Protein AF-M3DBT8-F1 (afdb_monomer_lite)

InterPro domains:
  IPR008949 Isoprenoid synthase domain superfamily [G3DSA:1.10.600.10] (59-304)

Structure (mmCIF, N/CA/C/O backbone):
data_AF-M3DBT8-F1
#
_entry.id   AF-M3DBT8-F1
#
loop_
_atom_site.group_PDB
_atom_site.id
_atom_site.type_symbol
_atom_site.label_atom_id
_atom_site.label_alt_id
_atom_site.label_comp_id
_atom_site.label_asym_id
_atom_site.label_entity_id
_atom_site.label_seq_id
_atom_site.pdbx_PDB_ins_code
_atom_site.Cartn_x
_atom_site.Cartn_y
_atom_site.Cartn_z
_atom_site.occupancy
_atom_site.B_iso_or_equiv
_atom_site.auth_seq_id
_atom_site.auth_comp_id
_atom_site.auth_asym_id
_atom_site.auth_atom_id
_atom_site.pdbx_PDB_model_num
ATOM 1 N N . MET A 1 1 ? -64.040 1.772 -23.809 1.00 42.31 1 MET A N 1
ATOM 2 C CA . MET A 1 1 ? -62.961 2.686 -23.379 1.00 42.31 1 MET A CA 1
ATOM 3 C C . MET A 1 1 ? -61.658 2.103 -23.890 1.00 42.31 1 MET A C 1
ATOM 5 O O . MET A 1 1 ? -61.471 0.901 -23.763 1.00 42.31 1 MET A O 1
ATOM 9 N N . ALA A 1 2 ? -60.899 2.909 -24.628 1.00 35.66 2 ALA A N 1
ATOM 10 C CA . ALA A 1 2 ? -59.871 2.466 -25.563 1.00 35.66 2 ALA A CA 1
ATOM 11 C C . ALA A 1 2 ? -58.553 2.086 -24.872 1.00 35.66 2 ALA A C 1
ATOM 13 O O . ALA A 1 2 ? -58.096 2.778 -23.968 1.00 35.66 2 ALA A O 1
ATOM 14 N N . THR A 1 3 ? -57.962 0.991 -25.340 1.00 36.25 3 THR A N 1
ATOM 15 C CA . THR A 1 3 ? -56.614 0.508 -25.034 1.00 36.25 3 THR A CA 1
ATOM 16 C C . THR A 1 3 ? -55.603 1.184 -25.958 1.00 36.25 3 THR A C 1
ATOM 18 O O . THR A 1 3 ? -55.725 1.071 -27.177 1.00 36.25 3 THR A O 1
ATOM 21 N N . THR A 1 4 ? -54.596 1.848 -25.397 1.00 45.28 4 THR A N 1
ATOM 22 C CA . THR A 1 4 ? -53.414 2.325 -26.131 1.00 45.28 4 THR A CA 1
ATOM 23 C C . THR A 1 4 ? -52.218 1.446 -25.793 1.00 45.28 4 THR A C 1
ATOM 25 O O . THR A 1 4 ? -51.802 1.357 -24.641 1.00 45.28 4 THR A O 1
ATOM 28 N N . THR A 1 5 ? -51.701 0.782 -26.822 1.00 34.75 5 THR A N 1
ATOM 29 C CA . THR A 1 5 ? -50.487 -0.034 -26.828 1.00 34.75 5 THR A CA 1
ATOM 30 C C . THR A 1 5 ? -49.401 0.791 -27.510 1.00 34.75 5 THR A C 1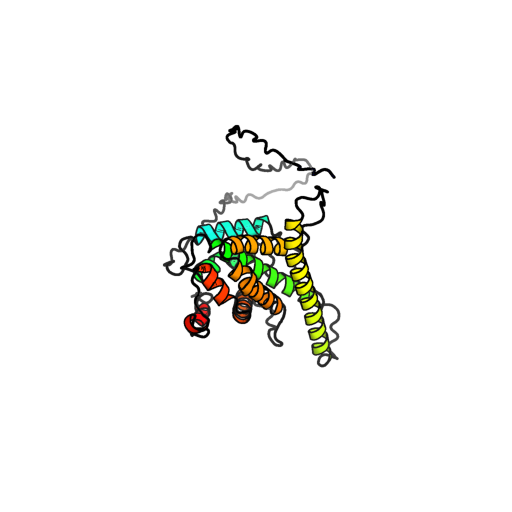
ATOM 32 O O . THR A 1 5 ? -49.614 1.238 -28.637 1.00 34.75 5 THR A O 1
ATOM 35 N N . THR A 1 6 ? -48.262 1.006 -26.853 1.00 42.03 6 THR A N 1
ATOM 36 C CA . THR A 1 6 ? -47.124 1.719 -27.449 1.00 42.03 6 THR A CA 1
ATOM 37 C C . THR A 1 6 ? -45.988 0.730 -27.674 1.00 42.03 6 THR A C 1
ATOM 39 O O . THR A 1 6 ? -45.434 0.175 -26.729 1.00 42.03 6 THR A O 1
ATOM 42 N N . THR A 1 7 ? -45.698 0.497 -28.949 1.00 32.66 7 THR A N 1
ATOM 43 C CA . THR A 1 7 ? -44.591 -0.301 -29.478 1.00 32.66 7 THR A CA 1
ATOM 44 C C . THR A 1 7 ? -43.447 0.653 -29.811 1.00 32.66 7 THR A C 1
ATOM 46 O O . THR A 1 7 ? -43.675 1.608 -30.552 1.00 32.66 7 THR A O 1
ATOM 49 N N . THR A 1 8 ? -42.233 0.390 -29.322 1.00 37.66 8 THR A N 1
ATOM 50 C CA . THR A 1 8 ? -41.035 1.151 -29.710 1.00 37.66 8 THR A CA 1
ATOM 51 C C . THR A 1 8 ? -40.023 0.222 -30.371 1.00 37.66 8 THR A C 1
ATOM 53 O O . THR A 1 8 ? -39.669 -0.829 -29.841 1.00 37.66 8 THR A O 1
ATOM 56 N N . THR A 1 9 ? -39.625 0.619 -31.574 1.00 35.31 9 THR A N 1
ATOM 57 C CA . THR A 1 9 ? -38.842 -0.121 -32.564 1.00 35.31 9 THR A CA 1
ATOM 58 C C . THR A 1 9 ? -37.343 0.124 -32.372 1.00 35.31 9 THR A C 1
ATOM 60 O O . THR A 1 9 ? -36.918 1.269 -32.241 1.00 35.31 9 THR A O 1
ATOM 63 N N . LEU A 1 10 ? -36.550 -0.951 -32.397 1.00 32.81 10 LEU A N 1
ATOM 64 C CA . LEU A 1 10 ? -35.083 -0.943 -32.446 1.00 32.81 10 LEU A CA 1
ATOM 65 C C . LEU A 1 10 ? -34.592 -0.591 -33.858 1.00 32.81 10 LEU A C 1
ATOM 67 O O . LEU A 1 10 ? -35.015 -1.223 -34.828 1.00 32.81 10 LEU A O 1
ATOM 71 N N . HIS A 1 11 ? -33.656 0.353 -33.966 1.00 39.50 11 HIS A N 1
ATOM 72 C CA . HIS A 1 11 ? -32.872 0.580 -35.180 1.00 39.50 11 HIS A CA 1
ATOM 73 C C . HIS A 1 11 ? -31.407 0.189 -34.949 1.00 39.50 11 HIS A C 1
ATOM 75 O O . HIS A 1 11 ? -30.726 0.754 -34.100 1.00 39.50 11 HIS A O 1
ATOM 81 N N . ASN A 1 12 ? -30.956 -0.785 -35.743 1.00 34.66 12 ASN A N 1
ATOM 82 C CA . ASN A 1 12 ? -29.555 -1.113 -36.003 1.00 34.66 12 ASN A CA 1
ATOM 83 C C . ASN A 1 12 ? -28.850 0.075 -36.669 1.00 34.66 12 ASN A C 1
ATOM 85 O O . ASN A 1 12 ? -29.376 0.612 -37.648 1.00 34.66 12 ASN A O 1
ATOM 89 N N . VAL A 1 13 ? -27.636 0.401 -36.220 1.00 36.78 13 VAL A N 1
ATOM 90 C CA . VAL A 1 13 ? -26.680 1.203 -36.992 1.00 36.78 13 VAL A CA 1
ATOM 91 C C . VAL A 1 13 ? -25.346 0.463 -37.073 1.00 36.78 13 VAL A C 1
ATOM 93 O O . VAL A 1 13 ? -24.866 -0.134 -36.116 1.00 36.78 13 VAL A O 1
ATOM 96 N N . ASP A 1 14 ? -24.853 0.471 -38.302 1.00 34.25 14 ASP A N 1
ATOM 97 C CA . ASP A 1 14 ? -23.791 -0.289 -38.944 1.00 34.25 14 ASP A CA 1
ATOM 98 C C . ASP A 1 14 ? -22.389 0.170 -38.491 1.00 34.25 14 ASP A C 1
ATOM 100 O O . ASP A 1 14 ? -22.087 1.365 -38.492 1.00 34.25 14 ASP A O 1
ATOM 104 N N . LEU A 1 15 ? -21.526 -0.781 -38.119 1.00 34.38 15 LEU A N 1
ATOM 105 C CA . LEU A 1 15 ? -20.120 -0.561 -37.765 1.00 34.38 15 LEU A CA 1
ATOM 106 C C . LEU A 1 15 ? -19.262 -0.645 -39.032 1.00 34.38 15 LEU A C 1
ATOM 108 O O . LEU A 1 15 ? -19.034 -1.730 -39.570 1.00 34.38 15 LEU A O 1
ATOM 112 N N . ARG A 1 16 ? -18.726 0.494 -39.487 1.00 35.81 16 ARG A N 1
ATOM 113 C CA . ARG A 1 16 ? -17.674 0.534 -40.511 1.00 35.81 16 ARG A CA 1
ATOM 114 C C . ARG A 1 16 ? -16.379 1.128 -39.970 1.00 35.81 16 ARG A C 1
ATOM 116 O O . ARG A 1 16 ? -16.295 2.311 -39.672 1.00 35.81 16 ARG A O 1
ATOM 123 N N . ASN A 1 17 ? -15.389 0.239 -39.920 1.00 35.72 17 ASN A N 1
ATOM 124 C CA . ASN A 1 17 ? -13.944 0.424 -40.018 1.00 35.72 17 ASN A CA 1
ATOM 125 C C . ASN A 1 17 ? -13.455 1.835 -40.376 1.00 35.72 17 ASN A C 1
ATOM 127 O O . ASN A 1 17 ? -13.674 2.290 -41.497 1.00 35.72 17 ASN A O 1
ATOM 131 N N . HIS A 1 18 ? -12.599 2.398 -39.520 1.00 34.69 18 HIS A N 1
ATOM 132 C CA . HIS A 1 18 ? -11.463 3.183 -39.990 1.00 34.69 18 HIS A CA 1
ATOM 133 C C . HIS A 1 18 ? -10.173 2.743 -39.297 1.00 34.69 18 HIS A C 1
ATOM 135 O O . HIS A 1 18 ? -10.002 2.813 -38.087 1.00 34.69 18 HIS A O 1
ATOM 141 N N . HIS A 1 19 ? -9.300 2.232 -40.153 1.00 34.88 19 HIS A N 1
ATOM 142 C CA . HIS A 1 19 ? -7.910 1.879 -39.962 1.00 34.88 19 HIS A CA 1
ATOM 143 C C . HIS A 1 19 ? -7.095 3.174 -40.059 1.00 34.88 19 HIS A C 1
ATOM 145 O O . HIS A 1 19 ? -7.218 3.853 -41.078 1.00 34.88 19 HIS A O 1
ATOM 151 N N . LEU A 1 20 ? -6.287 3.518 -39.055 1.00 36.66 20 LEU A N 1
ATOM 152 C CA . LEU A 1 20 ? -5.202 4.492 -39.205 1.00 36.66 20 LEU A CA 1
ATOM 153 C C . LEU A 1 20 ? -4.003 4.049 -38.362 1.00 36.66 20 LEU A C 1
ATOM 155 O O . LEU A 1 20 ? -4.070 3.915 -37.143 1.00 36.66 20 LEU A O 1
ATOM 159 N N . GLU A 1 21 ? -2.939 3.741 -39.092 1.00 33.28 21 GLU A N 1
ATOM 160 C CA . GLU A 1 21 ? -1.606 3.395 -38.629 1.00 33.28 21 GLU A CA 1
ATOM 161 C C . GLU A 1 21 ? -0.857 4.618 -38.063 1.00 33.28 21 GLU A C 1
ATOM 163 O O . GLU A 1 21 ? -0.986 5.714 -38.597 1.00 33.28 21 GLU A O 1
ATOM 168 N N . LYS A 1 22 ? -0.030 4.342 -37.041 1.00 35.72 22 LYS A N 1
ATOM 169 C CA . LYS A 1 22 ? 1.371 4.779 -36.834 1.00 35.72 22 LYS A CA 1
ATOM 170 C C . LYS A 1 22 ? 1.718 6.276 -36.949 1.00 35.72 22 LYS A C 1
ATOM 172 O O . LYS A 1 22 ? 1.691 6.843 -38.031 1.00 35.72 22 LYS A O 1
ATOM 177 N N . ASP A 1 23 ? 2.248 6.858 -35.869 1.00 35.16 23 ASP A N 1
ATOM 178 C CA . ASP A 1 23 ? 3.703 6.896 -35.607 1.00 35.16 23 ASP A CA 1
ATOM 179 C C . ASP A 1 23 ? 4.030 7.541 -34.232 1.00 35.16 23 ASP A C 1
ATOM 181 O O . ASP A 1 23 ? 3.184 8.236 -33.666 1.00 35.16 23 ASP A O 1
ATOM 185 N N . PRO A 1 24 ? 5.221 7.271 -33.652 1.00 41.81 24 PRO A N 1
ATOM 186 C CA . PRO A 1 24 ? 5.566 7.595 -32.266 1.00 41.81 24 PRO A CA 1
ATOM 187 C C . PRO A 1 24 ? 6.089 9.028 -32.078 1.00 41.81 24 PRO A C 1
ATOM 189 O O . PRO A 1 24 ? 6.893 9.529 -32.866 1.00 41.81 24 PRO A O 1
ATOM 192 N N . CYS A 1 25 ? 5.686 9.666 -30.975 1.00 32.78 25 CYS A N 1
ATOM 193 C CA . CYS A 1 25 ? 6.202 10.967 -30.561 1.00 32.78 25 CYS A CA 1
ATOM 194 C C . CYS A 1 25 ? 7.685 10.882 -30.175 1.00 32.78 25 CYS A C 1
ATOM 196 O O . CYS A 1 25 ? 8.083 10.194 -29.236 1.00 32.78 25 CYS A O 1
ATOM 198 N N . ILE A 1 26 ? 8.482 11.629 -30.932 1.00 34.34 26 ILE A N 1
ATOM 199 C CA . ILE A 1 26 ? 9.893 11.930 -30.717 1.00 34.34 26 ILE A CA 1
ATOM 200 C C . ILE A 1 26 ? 10.014 12.866 -29.506 1.00 34.34 26 ILE A C 1
ATOM 202 O O . ILE A 1 26 ? 9.371 13.913 -29.453 1.00 34.34 26 ILE A O 1
ATOM 206 N N . ILE A 1 27 ? 10.854 12.487 -28.544 1.00 35.75 27 ILE A N 1
ATOM 207 C CA . ILE A 1 27 ? 11.240 13.311 -27.394 1.00 35.75 27 ILE A CA 1
ATOM 208 C C . ILE A 1 27 ? 12.085 14.485 -27.904 1.00 35.75 27 ILE A C 1
ATOM 210 O O . ILE A 1 27 ? 13.146 14.283 -28.496 1.00 35.75 27 ILE A O 1
ATOM 214 N N . ASN A 1 28 ? 11.615 15.711 -27.673 1.00 32.12 28 ASN A N 1
ATOM 215 C CA . ASN A 1 28 ? 12.365 16.930 -27.960 1.00 32.12 28 ASN A CA 1
ATOM 216 C C . ASN A 1 28 ? 13.511 17.095 -26.954 1.00 32.12 28 ASN A C 1
ATOM 218 O O . ASN A 1 28 ? 13.297 17.354 -25.772 1.00 32.12 28 ASN A O 1
ATOM 222 N N . THR A 1 29 ? 14.740 16.995 -27.450 1.00 33.06 29 THR A N 1
ATOM 223 C CA . THR A 1 29 ? 15.956 17.482 -26.802 1.00 33.06 29 THR A CA 1
ATOM 224 C C . THR A 1 29 ? 15.954 19.011 -26.792 1.00 33.06 29 THR A C 1
ATOM 226 O O . THR A 1 29 ? 15.978 19.656 -27.839 1.00 33.06 29 THR A O 1
ATOM 229 N N . VAL A 1 30 ? 15.948 19.609 -25.601 1.00 34.06 30 VAL A N 1
ATOM 230 C CA . VAL A 1 30 ? 16.129 21.055 -25.425 1.00 34.06 30 VAL A CA 1
ATOM 231 C C . VAL A 1 30 ? 17.628 21.365 -25.484 1.00 34.06 30 VAL A C 1
ATOM 233 O O . VAL A 1 30 ? 18.386 21.019 -24.581 1.00 34.06 30 VAL A O 1
ATOM 236 N N . SER A 1 31 ? 18.066 22.000 -26.573 1.00 31.22 31 SER A N 1
ATOM 237 C CA . SER A 1 31 ? 19.392 22.617 -26.690 1.00 31.22 31 SER A CA 1
ATOM 238 C C . SER A 1 31 ? 19.397 23.982 -26.003 1.00 31.22 31 SER A C 1
ATOM 240 O O . SER A 1 31 ? 18.691 24.889 -26.435 1.00 31.22 31 SER A O 1
ATOM 242 N N . PHE A 1 32 ? 20.252 24.163 -24.999 1.00 35.59 32 PHE A N 1
ATOM 243 C CA . PHE A 1 32 ? 20.616 25.492 -24.509 1.00 35.59 32 PHE A CA 1
ATOM 244 C C . PHE A 1 32 ? 21.646 26.121 -25.457 1.00 35.59 32 PHE A C 1
ATOM 246 O O . PHE A 1 32 ? 22.726 25.571 -25.671 1.00 35.59 32 PHE A O 1
ATOM 253 N N . HIS A 1 33 ? 21.285 27.256 -26.059 1.00 35.16 33 HIS A N 1
ATOM 254 C CA . HIS A 1 33 ? 22.229 28.200 -26.655 1.00 35.16 33 HIS A CA 1
ATOM 255 C C . HIS A 1 33 ? 22.694 29.151 -25.552 1.00 35.16 33 HIS A C 1
ATOM 257 O O . HIS A 1 33 ? 21.870 29.821 -24.933 1.00 35.16 33 HIS A O 1
ATOM 263 N N . SER A 1 34 ? 24.001 29.192 -25.309 1.00 41.50 34 SER A N 1
ATOM 264 C CA . SER A 1 34 ? 24.630 30.246 -24.518 1.00 41.50 34 SER A CA 1
ATOM 265 C C . SER A 1 34 ? 25.204 31.266 -25.489 1.00 41.50 34 SER A C 1
ATOM 267 O O . SER A 1 34 ? 26.108 30.939 -26.258 1.00 41.50 34 SER A O 1
ATOM 269 N N . ASP A 1 35 ? 24.650 32.474 -25.464 1.00 43.47 35 ASP A N 1
ATOM 270 C CA . ASP A 1 35 ? 25.192 33.624 -26.174 1.00 43.47 35 ASP A CA 1
ATOM 271 C C . ASP A 1 35 ? 26.426 34.163 -25.438 1.00 43.47 35 ASP A C 1
ATOM 273 O O . ASP A 1 35 ? 26.387 34.484 -24.248 1.00 43.47 35 ASP A O 1
ATOM 277 N N . ASP A 1 36 ? 27.518 34.287 -26.187 1.00 49.28 36 ASP A N 1
ATOM 278 C CA . ASP A 1 36 ? 28.659 35.136 -25.872 1.00 49.28 36 ASP A CA 1
ATOM 279 C C . ASP A 1 36 ? 28.235 36.614 -25.920 1.00 49.28 36 ASP A C 1
ATOM 281 O O . ASP A 1 36 ? 27.636 37.033 -26.911 1.00 49.28 36 ASP A O 1
ATOM 285 N N . ASN A 1 37 ? 28.642 37.441 -24.945 1.00 38.25 37 ASN A N 1
ATOM 286 C CA . ASN A 1 37 ? 29.566 38.545 -25.247 1.00 38.25 37 ASN A CA 1
ATOM 287 C C . ASN A 1 37 ? 30.049 39.346 -24.023 1.00 38.25 37 ASN A C 1
ATOM 289 O O . ASN A 1 37 ? 29.233 39.874 -23.276 1.00 38.25 37 ASN A O 1
ATOM 293 N N . SER A 1 38 ? 31.371 39.594 -24.024 1.00 39.16 38 SER A N 1
ATOM 294 C CA . SER A 1 38 ? 32.063 40.855 -23.672 1.00 39.16 38 SER A CA 1
ATOM 295 C C . SER A 1 38 ? 31.979 41.361 -22.217 1.00 39.16 38 SER A C 1
ATOM 297 O O . SER A 1 38 ? 30.935 41.355 -21.594 1.00 39.16 38 SER A O 1
ATOM 299 N N . SER A 1 39 ? 32.995 41.956 -21.593 1.00 40.50 39 SER A N 1
ATOM 300 C CA . SER A 1 39 ? 34.323 42.439 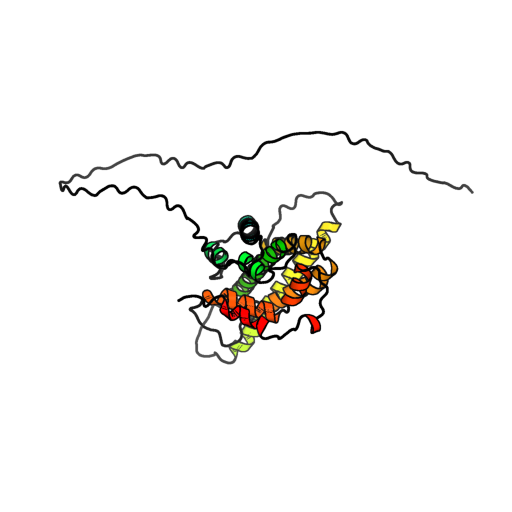-21.986 1.00 40.50 39 SER A CA 1
ATOM 301 C C . SER A 1 39 ? 34.885 43.123 -20.729 1.00 40.50 39 SER A C 1
ATOM 303 O O . SER A 1 39 ? 34.167 43.947 -20.169 1.00 40.50 39 SER A O 1
ATOM 305 N N . SER A 1 40 ? 36.142 42.885 -20.344 1.00 43.31 40 SER A N 1
ATOM 306 C CA . SER A 1 40 ? 37.089 43.967 -19.998 1.00 43.31 40 SER A CA 1
ATOM 307 C C . SER A 1 40 ? 38.419 43.426 -19.486 1.00 43.31 40 SER A C 1
ATOM 309 O O . SER A 1 40 ? 38.469 42.590 -18.585 1.00 43.31 40 SER A O 1
ATOM 311 N N . ASP A 1 41 ? 39.458 43.997 -20.078 1.00 48.88 41 ASP A N 1
ATOM 312 C CA . ASP A 1 41 ? 40.889 43.845 -19.869 1.00 48.88 41 ASP A CA 1
ATOM 313 C C . ASP A 1 41 ? 41.363 43.924 -18.413 1.00 48.88 41 ASP A C 1
ATOM 315 O O . ASP A 1 41 ? 40.977 44.832 -17.676 1.00 48.88 41 ASP A O 1
ATOM 319 N N . VAL A 1 42 ? 42.316 43.054 -18.066 1.00 57.47 42 VAL A N 1
ATOM 320 C CA . VAL A 1 42 ? 43.526 43.435 -17.319 1.00 57.47 42 VAL A CA 1
ATOM 321 C C . VAL A 1 42 ? 44.633 42.413 -17.587 1.00 57.47 42 VAL A C 1
ATOM 323 O O . VAL A 1 42 ? 44.455 41.211 -17.390 1.00 57.47 42 VAL A O 1
ATOM 326 N N . ASP A 1 43 ? 45.760 42.931 -18.066 1.00 53.59 43 ASP A N 1
ATOM 327 C CA . ASP A 1 43 ? 47.040 42.249 -18.229 1.00 53.59 43 ASP A CA 1
ATOM 328 C C . ASP A 1 43 ? 47.587 41.761 -16.875 1.00 53.59 43 ASP A C 1
ATOM 330 O O . ASP A 1 43 ? 47.534 42.510 -15.903 1.00 53.59 43 ASP A O 1
ATOM 334 N N . ASP A 1 44 ? 48.155 40.549 -16.805 1.00 49.00 44 ASP A N 1
ATOM 335 C CA . ASP A 1 44 ? 49.571 40.415 -16.428 1.00 49.00 44 ASP A CA 1
ATOM 336 C C . ASP A 1 44 ? 50.146 38.990 -16.531 1.00 49.00 44 ASP A C 1
ATOM 338 O O . ASP A 1 44 ? 49.478 37.961 -16.441 1.00 49.00 44 ASP A O 1
ATOM 342 N N . GLU A 1 45 ? 51.452 39.005 -16.755 1.00 40.12 45 GLU A N 1
ATOM 343 C CA . GLU A 1 45 ? 52.424 37.964 -17.061 1.00 40.12 45 GLU A CA 1
ATOM 344 C C . GLU A 1 45 ? 52.367 36.597 -16.335 1.00 40.12 45 GLU A C 1
ATOM 346 O O . GLU A 1 45 ? 52.431 36.476 -15.117 1.00 40.12 45 GLU A O 1
ATOM 351 N N . SER A 1 46 ? 52.598 35.559 -17.151 1.00 47.50 46 SER A N 1
ATOM 352 C CA . SER A 1 46 ? 53.514 34.430 -16.895 1.00 47.50 46 SER A CA 1
ATOM 353 C C . SER A 1 46 ? 53.183 33.419 -15.777 1.00 47.50 46 SER A C 1
ATOM 355 O O . SER A 1 46 ? 53.397 33.645 -14.594 1.00 47.50 46 SER A O 1
ATOM 357 N N . GLN A 1 47 ? 52.858 32.186 -16.179 1.00 43.41 47 GLN A N 1
ATOM 358 C CA . GLN A 1 47 ? 53.771 31.040 -16.051 1.00 43.41 47 GLN A CA 1
ATOM 359 C C . GLN A 1 47 ? 53.154 29.774 -16.662 1.00 43.41 47 GLN A C 1
ATOM 361 O O . GLN A 1 47 ? 52.012 29.401 -16.414 1.00 43.41 47 GLN A O 1
ATOM 366 N N . LEU A 1 48 ? 53.954 29.114 -17.499 1.00 52.34 48 LEU A N 1
ATOM 367 C CA . LEU A 1 48 ? 53.672 27.818 -18.099 1.00 52.34 48 LEU A CA 1
ATOM 368 C C . LEU A 1 48 ? 53.536 26.734 -17.022 1.00 52.34 48 LEU A C 1
ATOM 370 O O . LEU A 1 48 ? 54.535 26.313 -16.441 1.00 52.34 48 LEU A O 1
ATOM 374 N N . GLN A 1 49 ? 52.341 26.166 -16.881 1.00 43.53 49 GLN A N 1
ATOM 375 C CA . GLN A 1 49 ? 52.175 24.807 -16.371 1.00 43.53 49 GLN A CA 1
ATOM 376 C C . GLN A 1 49 ? 51.125 24.073 -17.210 1.00 43.53 49 GLN A C 1
ATOM 378 O O . GLN A 1 49 ? 49.935 24.372 -17.188 1.00 43.53 49 GLN A O 1
ATOM 383 N N . LYS A 1 50 ? 51.611 23.124 -18.017 1.00 52.00 50 LYS A N 1
ATOM 384 C CA . LYS A 1 50 ? 50.811 22.170 -18.790 1.00 52.00 50 LYS A CA 1
ATOM 385 C C . LYS A 1 50 ? 49.948 21.346 -17.831 1.00 52.00 50 LYS A C 1
ATOM 387 O O . LYS A 1 50 ? 50.454 20.399 -17.235 1.00 52.00 50 LYS A O 1
ATOM 392 N N . HIS A 1 51 ? 48.662 21.660 -17.739 1.00 39.66 51 HIS A N 1
ATOM 393 C CA . HIS A 1 51 ? 47.670 20.731 -17.213 1.00 39.66 51 HIS A CA 1
ATOM 394 C C . HIS A 1 51 ? 47.038 19.957 -18.369 1.00 39.66 51 HIS A C 1
ATOM 396 O O . HIS A 1 51 ? 46.536 20.525 -19.339 1.00 39.66 51 HIS A O 1
ATOM 402 N N . HIS A 1 52 ? 47.145 18.635 -18.277 1.00 43.53 52 HIS A N 1
ATOM 403 C CA . HIS A 1 52 ? 46.513 17.687 -19.177 1.00 43.53 52 HIS A CA 1
ATOM 404 C C . HIS A 1 52 ? 44.993 17.877 -19.157 1.00 43.53 52 HIS A C 1
ATOM 406 O O . HIS A 1 52 ? 44.365 17.875 -18.103 1.00 43.53 52 HIS A O 1
ATOM 412 N N . HIS A 1 53 ? 44.420 18.035 -20.346 1.00 39.16 53 HIS A N 1
ATOM 413 C CA . HIS A 1 53 ? 42.986 18.075 -20.585 1.00 39.16 53 HIS A CA 1
ATOM 414 C C . HIS A 1 53 ? 42.457 16.631 -20.529 1.00 39.16 53 HIS A C 1
ATOM 416 O O . HIS A 1 53 ? 42.472 15.916 -21.533 1.00 39.16 53 HIS A O 1
ATOM 422 N N . GLU A 1 54 ? 42.073 16.161 -19.341 1.00 43.84 54 GLU A N 1
ATOM 423 C CA . GLU A 1 54 ? 41.274 14.941 -19.214 1.00 43.84 54 GLU A CA 1
ATOM 424 C C . GLU A 1 54 ? 39.828 15.259 -19.598 1.00 43.84 54 GLU A C 1
ATOM 426 O O . GLU A 1 54 ? 39.142 16.057 -18.964 1.00 43.84 54 GLU A O 1
ATOM 431 N N . LYS A 1 55 ? 39.385 14.633 -20.692 1.00 43.50 55 LYS A N 1
ATOM 432 C CA . LYS A 1 55 ? 37.980 14.547 -21.094 1.00 43.50 55 LYS A CA 1
ATOM 433 C C . LYS A 1 55 ? 37.143 14.045 -19.907 1.00 43.50 55 LYS A C 1
ATOM 435 O O . LYS A 1 55 ? 37.522 13.014 -19.344 1.00 43.50 55 LYS A O 1
ATOM 440 N N . PRO A 1 56 ? 35.984 14.651 -19.594 1.00 40.38 56 PRO A N 1
ATOM 441 C CA . PRO A 1 56 ? 35.025 14.007 -18.712 1.00 40.38 56 PRO A CA 1
ATOM 442 C C . PRO A 1 56 ? 34.570 12.713 -19.395 1.00 40.38 56 PRO A C 1
ATOM 444 O O . PRO A 1 56 ? 33.989 12.723 -20.483 1.00 40.38 56 PRO A O 1
ATOM 447 N N . LYS A 1 57 ? 34.933 11.578 -18.794 1.00 37.53 57 LYS A N 1
ATOM 448 C CA . LYS A 1 57 ? 34.364 10.277 -19.139 1.00 37.53 57 LYS A CA 1
ATOM 449 C C . LYS A 1 57 ? 32.883 10.376 -18.796 1.00 37.53 57 LYS A C 1
ATOM 451 O O . LYS A 1 57 ? 32.556 10.693 -17.659 1.00 37.53 57 LYS A O 1
ATOM 456 N N . SER A 1 58 ? 32.008 10.160 -19.776 1.00 40.28 58 SER A N 1
ATOM 457 C CA . SER A 1 58 ? 30.586 10.000 -19.498 1.00 40.28 58 SER A CA 1
ATOM 458 C C . SER A 1 58 ? 30.449 8.819 -18.545 1.00 40.28 58 SER A C 1
ATOM 460 O O . SER A 1 58 ? 30.812 7.697 -18.908 1.00 40.28 58 SER A O 1
ATOM 462 N N . GLU A 1 59 ? 29.988 9.087 -17.330 1.00 36.75 59 GLU A N 1
ATOM 463 C CA . GLU A 1 59 ? 29.592 8.069 -16.370 1.00 36.75 59 GLU A CA 1
ATOM 464 C C . GLU A 1 59 ? 28.375 7.356 -16.952 1.00 36.75 59 GLU A C 1
ATOM 466 O O . GLU A 1 59 ? 27.229 7.764 -16.807 1.00 36.75 59 GLU A O 1
ATOM 471 N N . HIS A 1 60 ? 28.662 6.317 -17.727 1.00 33.72 60 HIS A N 1
ATOM 472 C CA . HIS A 1 60 ? 27.705 5.287 -18.054 1.00 33.72 60 HIS A CA 1
ATOM 473 C C . HIS A 1 60 ? 27.419 4.592 -16.724 1.00 33.72 60 HIS A C 1
ATOM 475 O O . HIS A 1 60 ? 28.290 3.913 -16.180 1.00 33.72 60 HIS A O 1
ATOM 481 N N . TYR A 1 61 ? 26.236 4.823 -16.165 1.00 35.34 61 TYR A N 1
ATOM 482 C CA . TYR A 1 61 ? 25.708 4.061 -15.040 1.00 35.34 61 TYR A CA 1
ATOM 483 C C . TYR A 1 61 ? 25.484 2.630 -15.545 1.00 35.34 61 TYR A C 1
ATOM 485 O O . TYR A 1 61 ? 24.398 2.254 -15.979 1.00 35.34 61 TYR A O 1
ATOM 493 N N . GLU A 1 62 ? 26.552 1.837 -15.595 1.00 33.91 62 GLU A N 1
ATOM 494 C CA . GLU A 1 62 ? 26.431 0.391 -15.660 1.00 33.91 62 GLU A CA 1
ATOM 495 C C . GLU A 1 62 ? 25.866 -0.036 -14.311 1.00 33.91 62 GLU A C 1
ATOM 497 O O . GLU A 1 62 ? 26.570 -0.130 -13.308 1.00 33.91 62 GLU A O 1
ATOM 502 N N . LEU A 1 63 ? 24.545 -0.200 -14.293 1.00 42.72 63 LEU A N 1
ATOM 503 C CA . LEU A 1 63 ? 23.804 -0.854 -13.234 1.00 42.72 63 LEU A CA 1
ATOM 504 C C . LEU A 1 63 ? 24.463 -2.224 -13.019 1.00 42.72 63 LEU A C 1
ATOM 506 O O . LEU A 1 63 ? 24.298 -3.133 -13.831 1.00 42.72 63 LEU A O 1
ATOM 510 N N . ILE A 1 64 ? 25.277 -2.347 -11.970 1.00 35.81 64 ILE A N 1
ATOM 511 C CA . ILE A 1 64 ? 25.931 -3.600 -11.596 1.00 35.81 64 ILE A CA 1
ATOM 512 C C . ILE A 1 64 ? 24.820 -4.546 -11.138 1.00 35.81 64 ILE A C 1
ATOM 514 O O . ILE A 1 64 ? 24.436 -4.580 -9.971 1.00 35.81 64 ILE A O 1
ATOM 518 N N . THR A 1 65 ? 24.269 -5.314 -12.074 1.00 41.66 65 THR A N 1
ATOM 519 C CA . THR A 1 65 ? 23.402 -6.450 -11.778 1.00 41.66 65 THR A CA 1
ATOM 520 C C . THR A 1 65 ? 24.290 -7.568 -11.250 1.00 41.66 65 THR A C 1
ATOM 522 O O . THR A 1 65 ? 24.761 -8.425 -12.001 1.00 41.66 65 THR A O 1
ATOM 525 N N . HIS A 1 66 ? 24.579 -7.537 -9.950 1.00 40.22 66 HIS A N 1
ATOM 526 C CA . HIS A 1 66 ? 25.124 -8.692 -9.254 1.00 40.22 66 HIS A CA 1
ATOM 527 C C . HIS A 1 66 ? 24.133 -9.855 -9.417 1.00 40.22 66 HIS A C 1
ATOM 529 O O . HIS A 1 66 ? 23.091 -9.884 -8.773 1.00 40.22 66 HIS A O 1
ATOM 535 N N . HIS A 1 67 ? 24.458 -10.815 -10.290 1.00 42.56 67 HIS A N 1
ATOM 536 C CA . HIS A 1 67 ? 23.817 -12.131 -10.359 1.00 42.56 67 HIS A CA 1
ATOM 537 C C . HIS A 1 67 ? 24.144 -12.927 -9.082 1.00 42.56 67 HIS A C 1
ATOM 539 O O . HIS A 1 67 ? 24.937 -13.869 -9.092 1.00 42.56 67 HIS A O 1
ATOM 545 N N . HIS A 1 68 ? 23.580 -12.522 -7.947 1.00 48.28 68 HIS A N 1
ATOM 546 C CA . HIS A 1 68 ? 23.292 -13.466 -6.875 1.00 48.28 68 HIS A CA 1
ATOM 547 C C . HIS A 1 68 ? 22.138 -14.362 -7.324 1.00 48.28 68 HIS A C 1
ATOM 549 O O . HIS A 1 68 ? 21.360 -13.981 -8.195 1.00 48.28 68 HIS A O 1
ATOM 555 N N . HIS A 1 69 ? 22.091 -15.590 -6.810 1.00 48.22 69 HIS A N 1
ATOM 556 C CA . HIS A 1 69 ? 21.026 -16.544 -7.099 1.00 48.22 69 HIS A CA 1
ATOM 557 C C . HIS A 1 69 ? 19.668 -15.935 -6.711 1.00 48.22 69 HIS A C 1
ATOM 559 O O . HIS A 1 69 ? 19.233 -16.046 -5.573 1.00 48.22 69 HIS A O 1
ATOM 565 N N . ASP A 1 70 ? 19.021 -15.295 -7.683 1.00 58.78 70 ASP A N 1
ATOM 566 C CA . ASP A 1 70 ? 17.756 -14.549 -7.604 1.00 58.78 70 ASP A CA 1
ATOM 567 C C . ASP A 1 70 ? 16.541 -15.493 -7.471 1.00 58.78 70 ASP A C 1
ATOM 569 O O . ASP A 1 70 ? 15.450 -15.209 -7.956 1.00 58.78 70 ASP A O 1
ATOM 573 N N . HIS A 1 71 ? 16.727 -16.670 -6.861 1.00 69.06 71 HIS A N 1
ATOM 574 C CA . HIS A 1 71 ? 15.681 -17.691 -6.739 1.00 69.06 71 HIS A CA 1
ATOM 575 C C . HIS A 1 71 ? 14.561 -17.291 -5.770 1.00 69.06 71 HIS A C 1
ATOM 577 O O . HIS A 1 71 ? 13.489 -17.888 -5.822 1.00 69.06 71 HIS A O 1
ATOM 583 N N . ASP A 1 72 ? 14.789 -16.265 -4.950 1.00 85.88 72 ASP A N 1
ATOM 584 C CA . ASP A 1 72 ? 13.831 -15.790 -3.950 1.00 85.88 72 ASP A CA 1
ATOM 585 C C . ASP A 1 72 ? 12.923 -14.665 -4.472 1.00 85.88 72 ASP A C 1
ATOM 587 O O . ASP A 1 72 ? 12.051 -14.191 -3.748 1.00 85.88 72 ASP A O 1
ATOM 591 N N . TYR A 1 73 ? 13.124 -14.208 -5.711 1.00 92.44 73 TYR A N 1
ATOM 592 C CA . TYR A 1 73 ? 12.334 -13.135 -6.308 1.00 92.44 73 TYR A CA 1
ATOM 593 C C . TYR A 1 73 ? 11.394 -13.662 -7.387 1.00 92.44 73 TYR A C 1
ATOM 595 O O . TYR A 1 73 ? 11.668 -14.645 -8.076 1.00 92.44 73 TYR A O 1
ATOM 603 N N . HIS A 1 74 ? 10.296 -12.938 -7.587 1.00 94.81 74 HIS A N 1
ATOM 604 C CA . HIS A 1 74 ? 9.417 -13.150 -8.724 1.00 94.81 74 HIS A CA 1
ATOM 605 C C . HIS A 1 74 ? 10.201 -13.052 -10.056 1.00 94.81 74 HIS A C 1
ATOM 607 O O . HIS A 1 74 ? 10.955 -12.088 -10.240 1.00 94.81 74 HIS A O 1
ATOM 613 N N . PRO A 1 75 ? 9.996 -13.960 -11.035 1.00 95.81 75 PRO A N 1
ATOM 614 C CA . PRO A 1 75 ? 10.750 -13.975 -12.299 1.00 95.81 75 PRO A CA 1
ATOM 615 C C . PRO A 1 75 ? 10.688 -12.669 -13.103 1.00 95.81 75 PRO A C 1
ATOM 617 O O . PRO A 1 75 ? 11.599 -12.348 -13.862 1.00 95.81 75 PRO A O 1
ATOM 620 N N . LEU A 1 76 ? 9.605 -11.908 -12.934 1.00 96.50 76 LEU A N 1
ATOM 621 C CA . LEU A 1 76 ? 9.376 -10.628 -13.611 1.00 96.50 76 LEU A CA 1
ATOM 622 C C . LEU A 1 76 ? 9.928 -9.406 -12.855 1.00 96.50 76 LEU A C 1
ATOM 624 O O . LEU A 1 76 ? 9.627 -8.282 -13.257 1.00 96.50 76 LEU A O 1
ATOM 628 N N . ARG A 1 77 ? 10.719 -9.585 -11.783 1.00 95.56 77 ARG A N 1
ATOM 629 C CA . ARG A 1 77 ? 11.197 -8.499 -10.901 1.00 95.56 77 ARG A CA 1
ATOM 630 C C . ARG A 1 77 ? 11.664 -7.264 -11.670 1.00 95.56 77 ARG A C 1
ATOM 632 O O . ARG A 1 77 ? 11.157 -6.177 -11.433 1.00 95.56 77 ARG A O 1
ATOM 639 N N . THR A 1 78 ? 12.595 -7.418 -12.613 1.00 95.56 78 THR A N 1
ATOM 640 C CA . THR A 1 78 ? 13.168 -6.281 -13.357 1.00 95.56 78 THR A CA 1
ATOM 641 C C . THR A 1 78 ? 12.107 -5.484 -14.117 1.00 95.56 78 THR A C 1
ATOM 643 O O . THR A 1 78 ? 12.137 -4.254 -14.108 1.00 95.56 78 THR A O 1
ATOM 646 N N . GLN A 1 79 ? 11.155 -6.172 -14.753 1.00 97.19 79 GLN A N 1
ATOM 647 C CA . GLN A 1 79 ? 10.065 -5.526 -15.481 1.00 97.19 79 GLN A CA 1
ATOM 648 C C . GLN A 1 79 ? 9.123 -4.794 -14.521 1.00 97.19 79 GLN A C 1
ATOM 650 O O . GLN A 1 79 ? 8.773 -3.644 -14.777 1.00 97.19 79 GLN A O 1
ATOM 655 N N . ILE A 1 80 ? 8.748 -5.441 -13.416 1.00 96.50 80 ILE A N 1
ATOM 656 C CA . ILE A 1 80 ? 7.868 -4.866 -12.394 1.00 96.50 80 ILE A CA 1
ATOM 657 C C . ILE A 1 80 ? 8.506 -3.617 -11.788 1.00 96.50 80 ILE A C 1
ATOM 659 O O . ILE A 1 80 ? 7.856 -2.581 -11.727 1.00 96.50 80 ILE A O 1
ATOM 663 N N . THR A 1 81 ? 9.787 -3.678 -11.410 1.00 96.25 81 THR A N 1
ATOM 664 C CA . THR A 1 81 ? 10.513 -2.532 -10.851 1.00 96.25 81 THR A CA 1
ATOM 665 C C . THR A 1 81 ? 10.497 -1.340 -11.800 1.00 96.25 81 THR A C 1
ATOM 667 O O . THR A 1 81 ? 10.131 -0.247 -11.376 1.00 96.25 81 THR A O 1
ATOM 670 N N . SER A 1 82 ? 10.807 -1.543 -13.086 1.00 96.75 82 SER A N 1
ATOM 671 C CA . SER A 1 82 ? 10.737 -0.462 -14.080 1.00 96.75 82 SER A CA 1
ATOM 672 C C . SER A 1 82 ? 9.323 0.111 -14.185 1.00 96.75 82 SER A C 1
ATOM 674 O O . SER A 1 82 ? 9.138 1.312 -14.032 1.00 96.75 82 SER A O 1
ATOM 676 N N . GLN A 1 83 ? 8.312 -0.741 -14.378 1.00 97.00 83 GLN A N 1
ATOM 677 C CA . GLN A 1 83 ? 6.925 -0.305 -14.568 1.00 97.00 83 GLN A CA 1
ATOM 678 C C . GLN A 1 83 ? 6.354 0.419 -13.347 1.00 97.00 83 GLN A C 1
ATOM 680 O O . GLN A 1 83 ? 5.572 1.360 -13.492 1.00 97.00 83 GLN A O 1
ATOM 685 N N . THR A 1 84 ? 6.701 -0.028 -12.141 1.00 97.56 84 THR A N 1
ATOM 686 C CA . THR A 1 84 ? 6.258 0.618 -10.910 1.00 97.56 84 THR A CA 1
ATOM 687 C C . THR A 1 84 ? 6.969 1.949 -10.711 1.00 97.56 84 THR A C 1
ATOM 689 O O . THR A 1 84 ? 6.292 2.931 -10.423 1.00 97.56 84 THR A O 1
ATOM 692 N N . HIS A 1 85 ? 8.288 2.024 -10.908 1.00 95.69 85 HIS A N 1
ATOM 693 C CA . HIS A 1 85 ? 9.006 3.296 -10.818 1.00 95.69 85 HIS A CA 1
ATOM 694 C C . HIS A 1 85 ? 8.490 4.308 -11.843 1.00 95.69 85 HIS A C 1
ATOM 696 O O . HIS A 1 85 ? 8.218 5.443 -11.465 1.00 95.69 85 HIS A O 1
ATOM 702 N N . ASP A 1 86 ? 8.267 3.896 -13.093 1.00 96.31 86 ASP A N 1
ATOM 703 C CA . ASP A 1 86 ? 7.698 4.759 -14.133 1.00 96.31 86 ASP A CA 1
ATOM 704 C C . ASP A 1 86 ? 6.311 5.276 -13.729 1.00 96.31 86 ASP A C 1
ATOM 706 O O . ASP A 1 86 ? 6.026 6.467 -13.856 1.00 96.31 86 ASP A O 1
ATOM 710 N N . PHE A 1 87 ? 5.456 4.404 -13.182 1.00 96.31 87 PHE A N 1
ATOM 711 C CA . PHE A 1 87 ? 4.141 4.792 -12.672 1.00 96.31 87 PHE A CA 1
ATOM 712 C C . PHE A 1 87 ? 4.242 5.829 -11.544 1.00 96.31 87 PHE A C 1
ATOM 714 O O . PHE A 1 87 ? 3.554 6.847 -11.609 1.00 96.31 87 PHE A O 1
ATOM 721 N N . ILE A 1 88 ? 5.102 5.606 -10.543 1.00 95.19 88 ILE A N 1
ATOM 722 C CA . ILE A 1 88 ? 5.265 6.537 -9.418 1.00 95.19 88 ILE A CA 1
ATOM 723 C C . ILE A 1 88 ? 5.849 7.868 -9.889 1.00 95.19 88 ILE A C 1
ATOM 725 O O . ILE A 1 88 ? 5.277 8.912 -9.606 1.00 95.19 88 ILE A O 1
ATOM 729 N N . LEU A 1 89 ? 6.945 7.848 -10.646 1.00 92.75 89 LEU A N 1
ATOM 730 C CA . LEU A 1 89 ? 7.641 9.059 -11.090 1.00 92.75 89 LEU A CA 1
ATOM 731 C C . LEU A 1 89 ? 6.812 9.910 -12.063 1.00 92.75 89 LEU A C 1
ATOM 733 O O . LEU A 1 89 ? 7.051 11.109 -12.169 1.00 92.75 89 LEU A O 1
ATOM 737 N N . THR A 1 90 ? 5.849 9.308 -12.767 1.00 93.25 90 THR A N 1
ATOM 738 C CA . THR A 1 90 ? 4.943 10.039 -13.667 1.00 93.25 90 THR A CA 1
ATOM 739 C C . THR A 1 90 ? 3.857 10.800 -12.906 1.00 93.25 90 THR A C 1
ATOM 741 O O . THR A 1 90 ? 3.475 11.887 -13.330 1.00 93.25 90 THR A O 1
ATOM 744 N N . HIS A 1 91 ? 3.356 10.245 -11.798 1.00 90.81 91 HIS A N 1
ATOM 745 C CA . HIS A 1 91 ? 2.177 10.777 -11.098 1.00 90.81 91 HIS A CA 1
ATOM 746 C C . HIS A 1 91 ? 2.502 11.421 -9.746 1.00 90.81 91 HIS A C 1
ATOM 748 O O . HIS A 1 91 ? 1.666 12.123 -9.187 1.00 90.81 91 HIS A O 1
ATOM 754 N N . TRP A 1 92 ? 3.705 11.211 -9.210 1.00 89.44 92 TRP A N 1
ATOM 755 C CA . TRP A 1 92 ? 4.142 11.795 -7.949 1.00 89.44 92 TRP A CA 1
ATOM 756 C C . TRP A 1 92 ? 5.287 12.781 -8.160 1.00 89.44 92 TRP A C 1
ATOM 758 O O . TRP A 1 92 ? 6.388 12.423 -8.585 1.00 89.44 92 TRP A O 1
ATOM 768 N N . SER A 1 93 ? 5.037 14.042 -7.811 1.00 84.75 93 SER A N 1
ATOM 769 C CA . SER A 1 93 ? 6.065 15.073 -7.784 1.00 84.75 93 SER A CA 1
ATOM 770 C C . SER A 1 93 ? 6.827 15.016 -6.463 1.00 84.75 93 SER A C 1
ATOM 772 O O . SER A 1 93 ? 6.337 15.474 -5.430 1.00 84.75 93 SER A O 1
ATOM 774 N N . PHE A 1 94 ? 8.058 14.516 -6.506 1.00 81.25 94 PHE A N 1
ATOM 775 C CA . PHE A 1 94 ? 9.010 14.646 -5.404 1.00 81.25 94 PHE A CA 1
ATOM 776 C C . PHE A 1 94 ? 9.490 16.108 -5.309 1.00 81.25 94 PHE A C 1
ATOM 778 O O . PHE A 1 94 ? 10.562 16.467 -5.798 1.00 81.25 94 PHE A O 1
ATOM 785 N N . SER A 1 95 ? 8.653 16.987 -4.756 1.00 68.38 95 SER A N 1
ATOM 786 C CA . SER A 1 95 ? 8.977 18.402 -4.546 1.00 68.38 95 SER A CA 1
ATOM 787 C C . SER A 1 95 ? 9.980 18.566 -3.404 1.00 68.38 95 SER A C 1
ATOM 789 O O . SER A 1 95 ? 9.849 17.927 -2.363 1.00 68.38 95 SER A O 1
ATOM 791 N N . SER A 1 96 ? 10.938 19.489 -3.548 1.00 50.62 96 SER A N 1
ATOM 792 C CA . SER A 1 96 ? 11.977 19.777 -2.538 1.00 50.62 96 SER A CA 1
ATOM 793 C C . SER A 1 96 ? 11.454 20.293 -1.187 1.00 50.62 96 SER A C 1
ATOM 795 O O . SER A 1 96 ? 12.244 20.444 -0.263 1.00 50.62 96 SER A O 1
ATOM 797 N N . SER A 1 97 ? 10.157 20.593 -1.071 1.00 47.19 97 SER A N 1
ATOM 798 C CA . SER A 1 97 ? 9.498 21.059 0.156 1.00 47.19 97 SER A CA 1
ATOM 799 C C . SER A 1 97 ? 8.753 19.959 0.919 1.00 47.19 97 SER A C 1
ATOM 801 O O . SER A 1 97 ? 8.079 20.272 1.894 1.00 47.19 97 SER A O 1
ATOM 803 N N . SER A 1 98 ? 8.799 18.701 0.469 1.00 51.06 98 SER A N 1
ATOM 804 C CA . SER A 1 98 ? 8.080 17.614 1.141 1.00 51.06 98 SER A CA 1
ATOM 805 C C . SER A 1 98 ? 8.808 17.211 2.425 1.00 51.06 98 SER A C 1
ATOM 807 O O . SER A 1 98 ? 9.987 16.863 2.427 1.00 51.06 98 SER A O 1
ATOM 809 N N . PHE A 1 99 ? 8.084 17.306 3.534 1.00 52.88 99 PHE A N 1
ATOM 810 C CA . PHE A 1 99 ? 8.580 17.376 4.907 1.00 52.88 99 PHE A CA 1
ATOM 811 C C . PHE A 1 99 ? 9.201 16.076 5.478 1.00 52.88 99 PHE A C 1
ATOM 813 O O . PHE A 1 99 ? 9.561 16.045 6.654 1.00 52.88 99 PHE A O 1
ATOM 820 N N . SER A 1 100 ? 9.351 15.008 4.683 1.00 56.09 100 SER A N 1
ATOM 821 C CA . SER A 1 100 ? 10.023 13.755 5.082 1.00 56.09 100 SER A CA 1
ATOM 822 C C . SER A 1 100 ? 11.481 13.665 4.585 1.00 56.09 100 SER A C 1
ATOM 824 O O . SER A 1 100 ? 11.838 14.178 3.528 1.00 56.09 100 SER A O 1
ATOM 826 N N . ALA A 1 101 ? 12.348 12.963 5.316 1.00 51.19 101 ALA A N 1
ATOM 827 C CA . ALA A 1 101 ? 13.700 12.620 4.859 1.00 51.19 101 ALA A CA 1
ATOM 828 C C . ALA A 1 101 ? 13.691 11.612 3.680 1.00 51.19 101 ALA A C 1
ATOM 830 O O . ALA A 1 101 ? 14.601 11.587 2.846 1.00 51.19 101 ALA A O 1
ATOM 831 N N . SER A 1 102 ? 12.594 10.862 3.519 1.00 54.94 102 SER A N 1
ATOM 832 C CA . SER A 1 102 ? 12.350 9.917 2.415 1.00 54.94 102 SER A CA 1
ATOM 833 C C . SER A 1 102 ? 11.849 10.586 1.121 1.00 54.94 102 SER A C 1
ATOM 835 O O . SER A 1 102 ? 11.649 9.922 0.105 1.00 54.94 102 SER A O 1
ATOM 837 N N . SER A 1 103 ? 11.657 11.906 1.137 1.00 61.88 103 SER A N 1
ATOM 838 C CA . SER A 1 103 ? 10.979 12.715 0.113 1.00 61.88 103 SER A CA 1
ATOM 839 C C . SER A 1 103 ? 11.721 12.927 -1.207 1.00 61.88 103 SER A C 1
ATOM 841 O O . SER A 1 103 ? 11.214 13.591 -2.113 1.00 61.88 103 SER A O 1
ATOM 843 N N . SER A 1 104 ? 12.945 12.422 -1.342 1.00 78.19 104 SER A N 1
ATOM 844 C CA . SER A 1 104 ? 13.658 12.518 -2.614 1.00 78.19 104 SER A CA 1
ATOM 845 C C . SER A 1 104 ? 13.345 11.313 -3.489 1.00 78.19 104 SER A C 1
ATOM 847 O O . SER A 1 104 ? 13.331 10.172 -3.025 1.00 78.19 104 SER A O 1
ATOM 849 N N . ALA A 1 105 ? 13.187 11.553 -4.793 1.00 82.44 105 ALA A N 1
ATOM 850 C CA . ALA A 1 105 ? 13.075 10.476 -5.774 1.00 82.44 105 ALA A CA 1
ATOM 851 C C . ALA A 1 105 ? 14.241 9.476 -5.646 1.00 82.44 105 ALA A C 1
ATOM 853 O O . ALA A 1 105 ? 14.061 8.276 -5.815 1.00 82.44 105 ALA A O 1
ATOM 854 N N . THR A 1 106 ? 15.439 9.953 -5.295 1.00 83.62 106 THR A N 1
ATOM 855 C CA . THR A 1 106 ? 16.614 9.105 -5.078 1.00 83.62 106 THR A CA 1
ATOM 856 C C . THR A 1 106 ? 16.498 8.227 -3.834 1.00 83.62 106 THR A C 1
ATOM 858 O O . THR A 1 106 ? 16.921 7.076 -3.900 1.00 83.62 106 THR A O 1
ATOM 861 N N . SER A 1 107 ? 15.936 8.724 -2.726 1.00 83.50 107 SER A N 1
ATOM 862 C CA . SER A 1 107 ? 15.679 7.913 -1.527 1.00 83.50 107 SER A CA 1
ATOM 863 C C . SER A 1 107 ? 14.644 6.825 -1.820 1.00 83.50 107 SER A C 1
ATOM 865 O O . SER A 1 107 ? 14.936 5.645 -1.636 1.00 83.50 107 SER A O 1
ATOM 867 N N . TYR A 1 108 ? 13.512 7.194 -2.433 1.00 88.56 108 TYR A N 1
ATOM 868 C CA . TYR A 1 108 ? 12.480 6.244 -2.867 1.00 88.56 108 TYR A CA 1
ATOM 869 C C . TYR A 1 108 ? 13.043 5.124 -3.761 1.00 88.56 108 TYR A C 1
ATOM 871 O O . TYR A 1 108 ? 12.798 3.941 -3.520 1.00 88.56 108 TYR A O 1
ATOM 879 N N . LEU A 1 109 ? 13.840 5.480 -4.776 1.00 89.44 109 LEU A N 1
ATOM 880 C CA . LEU A 1 109 ? 14.423 4.501 -5.700 1.00 89.44 109 LEU A CA 1
ATOM 881 C C . LEU A 1 109 ? 15.418 3.555 -5.012 1.00 89.44 109 LEU A C 1
ATOM 883 O O . LEU A 1 109 ? 15.528 2.398 -5.414 1.00 89.44 109 LEU A O 1
ATOM 887 N N . LYS A 1 110 ? 16.136 4.020 -3.982 1.00 88.25 110 LYS A N 1
ATOM 888 C CA . LYS A 1 110 ? 17.058 3.178 -3.203 1.00 88.25 110 LYS A CA 1
ATOM 889 C C . LYS A 1 110 ? 16.327 2.145 -2.351 1.00 88.25 110 LYS A C 1
ATOM 891 O O . LYS A 1 110 ? 16.880 1.074 -2.126 1.00 88.25 110 LYS A O 1
ATOM 896 N N . THR A 1 111 ? 15.108 2.442 -1.900 1.00 88.25 111 THR A N 1
ATOM 897 C CA . THR A 1 111 ? 14.304 1.514 -1.092 1.00 88.25 111 THR A CA 1
ATOM 898 C C . THR A 1 111 ? 13.900 0.252 -1.870 1.00 88.25 111 THR A C 1
ATOM 900 O O . THR A 1 111 ? 13.667 -0.783 -1.253 1.00 88.25 111 THR A O 1
ATOM 903 N N . ASP A 1 112 ? 13.820 0.318 -3.207 1.00 92.44 112 ASP A N 1
ATOM 904 C CA . ASP A 1 112 ? 13.416 -0.789 -4.097 1.00 92.44 112 ASP A CA 1
ATOM 905 C C . ASP A 1 112 ? 12.138 -1.513 -3.622 1.00 92.44 112 ASP A C 1
ATOM 907 O O . ASP A 1 112 ? 12.068 -2.742 -3.550 1.00 92.44 112 ASP A O 1
ATOM 911 N N . LEU A 1 113 ? 11.090 -0.747 -3.297 1.00 93.56 113 LEU A N 1
ATOM 912 C CA . LEU A 1 113 ? 9.785 -1.291 -2.891 1.00 93.56 113 LEU A CA 1
ATOM 913 C C . LEU A 1 113 ? 9.194 -2.303 -3.896 1.00 93.56 113 LEU A C 1
ATOM 915 O O . LEU A 1 113 ? 8.614 -3.299 -3.451 1.00 93.56 113 LEU A O 1
ATOM 919 N N . PRO A 1 114 ? 9.339 -2.132 -5.227 1.00 95.31 114 PRO A N 1
ATOM 920 C CA . PRO A 1 114 ? 8.896 -3.146 -6.184 1.00 95.31 114 PRO A CA 1
ATOM 921 C C . PRO A 1 114 ? 9.702 -4.448 -6.098 1.00 95.31 114 PRO A C 1
ATOM 923 O O . PRO A 1 114 ? 9.139 -5.545 -6.194 1.00 95.31 114 PRO A O 1
ATOM 926 N N . GLY A 1 115 ? 11.019 -4.344 -5.898 1.00 93.88 115 GLY A N 1
ATOM 927 C CA . GLY A 1 115 ? 11.879 -5.495 -5.660 1.00 93.88 115 GLY A CA 1
ATOM 928 C C . GLY A 1 115 ? 11.530 -6.194 -4.354 1.00 93.88 115 GLY A C 1
ATOM 929 O O . GLY A 1 115 ? 11.472 -7.424 -4.328 1.00 93.88 115 GLY A O 1
ATOM 930 N N . LEU A 1 116 ? 11.201 -5.429 -3.309 1.00 91.75 116 LEU A N 1
ATOM 931 C CA . LEU A 1 116 ? 10.665 -5.963 -2.067 1.00 91.75 116 LEU A CA 1
ATOM 932 C C . LEU A 1 116 ? 9.371 -6.738 -2.343 1.00 91.75 116 LEU A C 1
ATOM 934 O O . LEU A 1 116 ? 9.352 -7.933 -2.095 1.00 91.75 116 LEU A O 1
ATOM 938 N N . ALA A 1 117 ? 8.343 -6.148 -2.959 1.00 94.44 117 ALA A N 1
ATOM 939 C CA . ALA A 1 117 ? 7.106 -6.868 -3.300 1.00 94.44 117 ALA A CA 1
ATOM 940 C C . ALA A 1 117 ? 7.364 -8.175 -4.084 1.00 94.44 117 ALA A C 1
ATOM 942 O O . ALA A 1 117 ? 6.767 -9.210 -3.784 1.00 94.44 117 ALA A O 1
ATOM 943 N N . SER A 1 118 ? 8.312 -8.153 -5.027 1.00 96.12 118 SER A N 1
ATOM 944 C CA . SER A 1 118 ? 8.728 -9.331 -5.805 1.00 96.12 118 SER A CA 1
ATOM 945 C C . SER A 1 118 ? 9.384 -10.421 -4.954 1.00 96.12 118 SER A C 1
ATOM 947 O O . SER A 1 118 ? 9.234 -11.600 -5.262 1.00 96.12 118 SER A O 1
ATOM 949 N N . LYS A 1 119 ? 10.109 -10.043 -3.899 1.00 92.38 119 LYS A N 1
ATOM 950 C CA . LYS A 1 119 ? 10.700 -10.973 -2.928 1.00 92.38 119 LYS A CA 1
ATOM 951 C C . LYS A 1 119 ? 9.658 -11.592 -2.006 1.00 92.38 119 LYS A C 1
ATOM 953 O O . LYS A 1 119 ? 9.779 -12.735 -1.590 1.00 92.38 119 LYS A O 1
ATOM 958 N N . ILE A 1 120 ? 8.657 -10.800 -1.644 1.00 91.31 120 ILE A N 1
ATOM 959 C CA . ILE A 1 120 ? 7.614 -11.183 -0.692 1.00 91.31 120 ILE A CA 1
ATOM 960 C C . ILE A 1 120 ? 6.648 -12.180 -1.317 1.00 91.31 120 ILE A C 1
ATOM 962 O O . ILE A 1 120 ? 6.225 -13.141 -0.678 1.00 91.31 120 ILE A O 1
ATOM 966 N N . PHE A 1 121 ? 6.294 -11.935 -2.576 1.00 94.19 121 PHE A N 1
ATOM 967 C CA . PHE A 1 121 ? 5.342 -12.745 -3.313 1.00 94.19 121 PHE A CA 1
ATOM 968 C C . PHE A 1 121 ? 6.017 -13.370 -4.544 1.00 94.19 121 PHE A C 1
ATOM 970 O O . PHE A 1 121 ? 5.611 -13.094 -5.675 1.00 94.19 121 PHE A O 1
ATOM 977 N N . PRO A 1 122 ? 7.029 -14.242 -4.364 1.00 94.81 122 PRO A N 1
ATOM 978 C CA . PRO A 1 122 ? 7.764 -14.821 -5.488 1.00 94.81 122 PRO A CA 1
ATOM 979 C C . PRO A 1 122 ? 6.887 -15.746 -6.342 1.00 94.81 122 PRO A C 1
ATOM 981 O O . PRO A 1 122 ? 7.184 -15.980 -7.507 1.00 94.81 122 PRO A O 1
ATOM 984 N N . SER A 1 123 ? 5.792 -16.258 -5.767 1.00 94.12 123 SER A N 1
ATOM 985 C CA . SER A 1 123 ? 4.783 -17.097 -6.431 1.00 94.12 123 SER A CA 1
ATOM 986 C C . 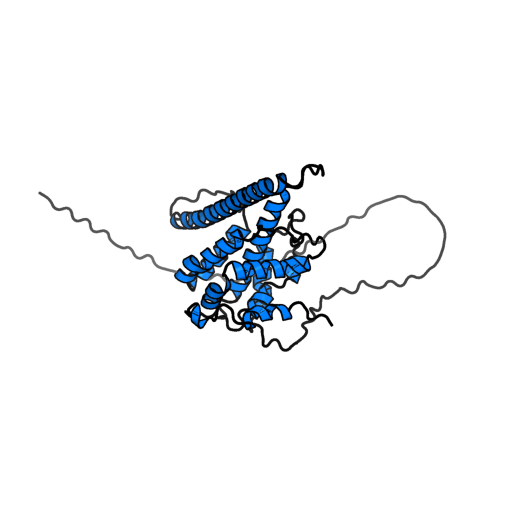SER A 1 123 ? 3.485 -16.348 -6.761 1.00 94.12 123 SER A C 1
ATOM 988 O O . SER A 1 123 ? 2.450 -16.983 -6.963 1.00 94.12 123 SER A O 1
ATOM 990 N N . ALA A 1 124 ? 3.501 -15.012 -6.755 1.00 96.81 124 ALA A N 1
ATOM 991 C CA . ALA A 1 124 ? 2.367 -14.235 -7.242 1.00 96.81 124 ALA A CA 1
ATOM 992 C C . ALA A 1 124 ? 2.046 -14.585 -8.700 1.00 96.81 124 ALA A C 1
ATOM 994 O O . ALA A 1 124 ? 2.911 -15.001 -9.464 1.00 96.81 124 ALA A O 1
ATOM 995 N N . LEU A 1 125 ? 0.794 -14.384 -9.097 1.00 97.44 125 LEU A N 1
ATOM 996 C CA . LEU A 1 125 ? 0.414 -14.448 -10.501 1.00 97.44 125 LEU A CA 1
ATOM 997 C C . LEU A 1 125 ? 1.020 -13.258 -11.264 1.00 97.44 125 LEU A C 1
ATOM 999 O O . LEU A 1 125 ? 1.014 -12.124 -10.770 1.00 97.44 125 LEU A O 1
ATOM 1003 N N . ASP A 1 126 ? 1.502 -13.515 -12.484 1.00 97.62 126 ASP A N 1
ATOM 1004 C CA . ASP A 1 126 ? 2.164 -12.521 -13.343 1.00 97.62 126 ASP A CA 1
ATOM 1005 C C . ASP A 1 126 ? 1.307 -11.257 -13.559 1.00 97.62 126 ASP A C 1
ATOM 1007 O O . ASP A 1 126 ? 1.814 -10.132 -13.565 1.00 97.62 126 ASP A O 1
ATOM 1011 N N . ASP A 1 127 ? -0.012 -11.424 -13.689 1.00 97.31 127 ASP A N 1
ATOM 1012 C CA . ASP A 1 127 ? -0.980 -10.340 -13.881 1.00 97.31 127 ASP A CA 1
ATOM 1013 C C . ASP A 1 127 ? -1.326 -9.584 -12.587 1.00 97.31 127 ASP A C 1
ATOM 1015 O O . ASP A 1 127 ? -2.051 -8.599 -12.638 1.00 97.31 127 ASP A O 1
ATOM 1019 N N . ARG A 1 128 ? -0.797 -9.993 -11.427 1.00 97.88 128 ARG A N 1
ATOM 1020 C CA . ARG A 1 128 ? -1.115 -9.389 -10.120 1.00 97.88 128 ARG A CA 1
ATOM 1021 C C . ARG A 1 128 ? 0.083 -8.789 -9.405 1.00 97.88 128 ARG A C 1
ATOM 1023 O O . ARG A 1 128 ? -0.074 -7.834 -8.646 1.00 97.88 128 ARG A O 1
ATOM 1030 N N . ILE A 1 129 ? 1.284 -9.311 -9.638 1.00 97.94 129 ILE A N 1
ATOM 1031 C CA . ILE A 1 129 ? 2.488 -8.872 -8.922 1.00 97.94 129 ILE A CA 1
ATOM 1032 C C . ILE A 1 129 ? 2.827 -7.392 -9.150 1.00 97.94 129 ILE A C 1
ATOM 1034 O O . ILE A 1 129 ? 3.250 -6.700 -8.224 1.00 97.94 129 ILE A O 1
ATOM 1038 N N . HIS A 1 130 ? 2.582 -6.864 -10.349 1.00 97.75 130 HIS A N 1
ATOM 1039 C CA . HIS A 1 130 ? 2.820 -5.451 -10.639 1.00 97.75 130 HIS A CA 1
ATOM 1040 C C . HIS A 1 130 ? 1.861 -4.528 -9.863 1.00 97.75 130 HIS A C 1
ATOM 1042 O O . HIS A 1 130 ? 2.265 -3.449 -9.430 1.00 97.75 130 HIS A O 1
ATOM 1048 N N . LEU A 1 131 ? 0.622 -4.971 -9.614 1.00 98.38 131 LEU A N 1
ATOM 1049 C CA . LEU A 1 131 ? -0.351 -4.250 -8.787 1.00 98.38 131 LEU A CA 1
ATOM 1050 C C . LEU A 1 131 ? 0.076 -4.229 -7.319 1.00 98.38 131 LEU A C 1
ATOM 1052 O O . LEU A 1 131 ? -0.016 -3.190 -6.671 1.00 98.38 131 LEU A O 1
ATOM 1056 N N . LEU A 1 132 ? 0.624 -5.340 -6.814 1.00 98.00 132 LEU A N 1
ATOM 1057 C CA . LEU A 1 132 ? 1.201 -5.403 -5.468 1.00 98.00 132 LEU A CA 1
ATOM 1058 C C . LEU A 1 132 ? 2.382 -4.440 -5.320 1.00 98.00 132 LEU A C 1
ATOM 1060 O O . LEU A 1 132 ? 2.431 -3.680 -4.359 1.00 98.00 132 LEU A O 1
ATOM 1064 N N . ALA A 1 133 ? 3.300 -4.415 -6.288 1.00 98.00 133 ALA A N 1
ATOM 1065 C CA . ALA A 1 133 ? 4.437 -3.497 -6.273 1.00 98.00 133 ALA A CA 1
ATOM 1066 C C . ALA A 1 133 ? 4.007 -2.017 -6.285 1.00 98.00 133 ALA A C 1
ATOM 1068 O O . ALA A 1 133 ? 4.548 -1.200 -5.529 1.00 98.00 133 ALA A O 1
ATOM 1069 N N . ARG A 1 134 ? 3.001 -1.671 -7.103 1.00 98.06 134 ARG A N 1
ATOM 1070 C CA . ARG A 1 134 ? 2.396 -0.329 -7.111 1.00 98.06 134 ARG A CA 1
ATOM 1071 C C . ARG A 1 134 ? 1.740 -0.006 -5.772 1.00 98.06 134 ARG A C 1
ATOM 1073 O O . ARG A 1 134 ? 2.004 1.061 -5.226 1.00 98.06 134 ARG A O 1
ATOM 1080 N N . LEU A 1 135 ? 0.957 -0.931 -5.214 1.00 97.81 135 LEU A N 1
ATOM 1081 C CA . LEU A 1 135 ? 0.296 -0.738 -3.925 1.00 97.81 135 LEU A CA 1
ATOM 1082 C C . LEU A 1 135 ? 1.310 -0.493 -2.804 1.00 97.81 135 LEU A C 1
ATOM 1084 O O . LEU A 1 135 ? 1.144 0.454 -2.042 1.00 97.81 135 LEU A O 1
ATOM 1088 N N . PHE A 1 136 ? 2.377 -1.295 -2.728 1.00 95.56 136 PHE A N 1
ATOM 1089 C CA . PHE A 1 136 ? 3.458 -1.106 -1.753 1.00 95.56 136 PHE A CA 1
ATOM 1090 C C . PHE A 1 136 ? 4.055 0.296 -1.847 1.00 95.56 136 PHE A C 1
ATOM 1092 O O . PHE A 1 136 ? 4.198 0.970 -0.832 1.00 95.56 136 PHE A O 1
ATOM 1099 N N . SER A 1 137 ? 4.351 0.744 -3.068 1.00 95.81 137 SER A N 1
ATOM 1100 C CA . SER A 1 137 ? 4.931 2.066 -3.306 1.00 95.81 137 SER A CA 1
ATOM 1101 C C . SER A 1 137 ? 3.991 3.196 -2.885 1.00 95.81 137 SER A C 1
ATOM 1103 O O . SER A 1 137 ? 4.408 4.102 -2.171 1.00 95.81 137 SER A O 1
ATOM 1105 N N . VAL A 1 138 ? 2.715 3.130 -3.273 1.00 95.31 138 VAL A N 1
ATOM 1106 C CA . VAL A 1 138 ? 1.726 4.168 -2.944 1.00 95.31 138 VAL A CA 1
ATOM 1107 C C . VAL A 1 138 ? 1.434 4.209 -1.443 1.00 95.31 138 VAL A C 1
ATOM 1109 O O . VAL A 1 138 ? 1.398 5.285 -0.855 1.00 95.31 138 VAL A O 1
ATOM 1112 N N . VAL A 1 139 ? 1.255 3.051 -0.801 1.00 94.62 139 VAL A N 1
ATOM 1113 C CA . VAL A 1 139 ? 0.966 2.967 0.640 1.00 94.62 139 VAL A CA 1
ATOM 1114 C C . VAL A 1 139 ? 2.167 3.413 1.475 1.00 94.62 139 VAL A C 1
ATOM 1116 O O . VAL A 1 139 ? 1.975 4.076 2.492 1.00 94.62 139 VAL A O 1
ATOM 1119 N N . PHE A 1 140 ? 3.393 3.103 1.043 1.00 93.00 140 PHE A N 1
ATOM 1120 C CA . PHE A 1 140 ? 4.609 3.625 1.668 1.00 93.00 140 PHE A CA 1
ATOM 1121 C C . PHE A 1 140 ? 4.643 5.156 1.617 1.00 93.00 140 PHE A C 1
ATOM 1123 O O . PHE A 1 140 ? 4.754 5.790 2.662 1.00 93.00 140 PHE A O 1
ATOM 1130 N N . LEU A 1 141 ? 4.463 5.744 0.428 1.00 91.75 141 LEU A N 1
ATOM 1131 C CA . LEU A 1 141 ? 4.474 7.199 0.247 1.00 91.75 141 LEU A CA 1
ATOM 1132 C C . LEU A 1 141 ? 3.359 7.889 1.046 1.00 91.75 141 LEU A C 1
ATOM 1134 O O . LEU A 1 141 ? 3.616 8.889 1.704 1.00 91.75 141 LEU A O 1
ATOM 1138 N N . LEU A 1 142 ? 2.144 7.330 1.062 1.00 90.50 142 LEU A N 1
ATOM 1139 C CA . LEU A 1 142 ? 1.049 7.832 1.902 1.00 90.50 142 LEU A CA 1
ATOM 1140 C C . LEU A 1 142 ? 1.380 7.761 3.392 1.00 90.50 142 LEU A C 1
ATOM 1142 O O . LEU A 1 142 ? 1.042 8.674 4.141 1.00 90.50 142 LEU A O 1
ATOM 1146 N N . GLY A 1 143 ? 2.012 6.672 3.831 1.00 89.50 143 GLY A N 1
ATOM 1147 C CA . GLY A 1 143 ? 2.439 6.515 5.215 1.00 89.50 143 GLY A CA 1
ATOM 1148 C C . GLY A 1 143 ? 3.437 7.593 5.627 1.00 89.50 143 GLY A C 1
ATOM 1149 O O . GLY A 1 143 ? 3.273 8.175 6.696 1.00 89.50 143 GLY A O 1
ATOM 1150 N N . GLU A 1 144 ? 4.419 7.877 4.771 1.00 87.06 144 GLU A N 1
ATOM 1151 C CA . GLU A 1 144 ? 5.414 8.935 4.978 1.00 87.06 144 GLU A CA 1
ATOM 1152 C C . GLU A 1 144 ? 4.788 10.335 4.951 1.00 87.06 144 GLU A C 1
ATOM 1154 O O . GLU A 1 144 ? 5.115 11.159 5.800 1.00 87.06 144 GLU A O 1
ATOM 1159 N N . GLU A 1 145 ? 3.853 10.597 4.034 1.00 85.75 145 GLU A N 1
ATOM 1160 C CA . GLU A 1 145 ? 3.161 11.888 3.929 1.00 85.75 145 GLU A CA 1
ATOM 1161 C C . GLU A 1 145 ? 2.328 12.183 5.186 1.00 85.75 145 GLU A C 1
ATOM 1163 O O . GLU A 1 145 ? 2.433 13.257 5.774 1.00 85.75 145 GLU A O 1
ATOM 1168 N N . ILE A 1 146 ? 1.544 11.206 5.660 1.00 85.75 146 ILE A N 1
ATOM 1169 C CA . ILE A 1 146 ? 0.758 11.344 6.897 1.00 85.75 146 ILE A CA 1
ATOM 1170 C C . ILE A 1 146 ? 1.682 11.571 8.097 1.00 85.75 146 ILE A C 1
ATOM 1172 O O . ILE A 1 146 ? 1.406 12.416 8.945 1.00 85.75 146 ILE A O 1
ATOM 1176 N N . ASP A 1 147 ? 2.772 10.810 8.179 1.00 83.06 147 ASP A N 1
ATOM 1177 C CA . ASP A 1 147 ? 3.758 10.923 9.253 1.00 83.06 147 ASP A CA 1
ATOM 1178 C C . ASP A 1 147 ? 4.426 12.308 9.253 1.00 83.06 147 ASP A C 1
ATOM 1180 O O . ASP A 1 147 ? 4.634 12.893 10.314 1.00 83.06 147 ASP A O 1
ATOM 1184 N N . ALA A 1 148 ? 4.693 12.870 8.072 1.00 81.50 148 ALA A N 1
ATOM 1185 C CA . ALA A 1 148 ? 5.243 14.208 7.916 1.00 81.50 148 ALA A CA 1
ATOM 1186 C C . ALA A 1 148 ? 4.246 15.301 8.335 1.00 81.50 148 ALA A C 1
ATOM 1188 O O . ALA A 1 148 ? 4.598 16.149 9.155 1.00 81.50 148 ALA A O 1
ATOM 1189 N N . ILE A 1 149 ? 2.994 15.244 7.863 1.00 81.81 149 ILE A N 1
ATOM 1190 C CA . ILE A 1 149 ? 1.948 16.215 8.233 1.00 81.81 149 ILE A CA 1
ATOM 1191 C C . ILE A 1 149 ? 1.753 16.245 9.755 1.00 81.81 149 ILE A C 1
ATOM 1193 O O . ILE A 1 149 ? 1.743 17.314 10.358 1.00 81.81 149 ILE A O 1
ATOM 1197 N N . VAL A 1 150 ? 1.680 15.072 10.394 1.00 81.94 150 VAL A N 1
ATOM 1198 C CA . VAL A 1 150 ? 1.504 14.962 11.852 1.00 81.94 150 VAL A CA 1
ATOM 1199 C C . VAL A 1 150 ? 2.709 15.516 12.630 1.00 81.94 150 VAL A C 1
ATOM 1201 O O . VAL A 1 150 ? 2.541 15.986 13.753 1.00 81.94 150 VAL A O 1
ATOM 1204 N N . ARG A 1 151 ? 3.928 15.482 12.070 1.00 77.38 151 ARG A N 1
ATOM 1205 C CA . ARG A 1 151 ? 5.124 16.068 12.706 1.00 77.38 151 ARG A CA 1
ATOM 1206 C C . ARG A 1 151 ? 5.198 17.588 12.569 1.00 77.38 151 ARG A C 1
ATOM 1208 O O . ARG A 1 151 ? 5.683 18.244 13.488 1.00 77.38 151 ARG A O 1
ATOM 1215 N N . CYS A 1 152 ? 4.774 18.141 11.434 1.00 72.25 152 CYS A N 1
ATOM 1216 C CA . CYS A 1 152 ? 4.953 19.562 11.125 1.00 72.25 152 CYS A CA 1
ATOM 1217 C C . CYS A 1 152 ? 4.137 20.507 12.009 1.00 72.25 152 CYS A C 1
ATOM 1219 O O . CYS A 1 152 ? 4.586 21.627 12.238 1.00 72.25 152 CYS A O 1
ATOM 1221 N N . ASP A 1 153 ? 3.007 20.059 12.556 1.00 63.22 153 ASP A N 1
ATOM 1222 C CA . ASP A 1 153 ? 2.147 20.893 13.409 1.00 63.22 153 ASP A CA 1
ATOM 1223 C C . ASP A 1 153 ? 2.782 21.286 14.764 1.00 63.22 153 ASP A C 1
ATOM 1225 O O . ASP A 1 153 ? 2.254 22.153 15.455 1.00 63.22 153 ASP A O 1
ATOM 1229 N N . TYR A 1 154 ? 3.929 20.707 15.154 1.00 56.75 154 TYR A N 1
ATOM 1230 C CA . TYR A 1 154 ? 4.405 20.759 16.549 1.00 56.75 154 TYR A CA 1
ATOM 1231 C C . TYR A 1 154 ? 5.749 21.449 16.796 1.00 56.75 154 TYR A C 1
ATOM 1233 O O . TYR A 1 154 ? 6.239 21.450 17.923 1.00 56.75 154 TYR A O 1
ATOM 1241 N N . HIS A 1 155 ? 6.369 22.067 15.790 1.00 55.41 155 HIS A N 1
ATOM 1242 C CA . HIS A 1 155 ? 7.719 22.624 15.957 1.00 55.41 155 HIS A CA 1
ATOM 1243 C C . HIS A 1 155 ? 7.804 24.056 16.523 1.00 55.41 155 HIS A C 1
ATOM 1245 O O . HIS A 1 155 ? 8.892 24.633 16.554 1.00 55.41 155 HIS A O 1
ATOM 1251 N N . GLU A 1 156 ? 6.714 24.634 17.036 1.00 52.41 156 GLU A N 1
ATOM 1252 C CA . GLU A 1 156 ? 6.721 25.993 17.590 1.00 52.41 156 GLU A CA 1
ATOM 1253 C C . GLU A 1 156 ? 6.480 25.996 19.114 1.00 52.41 156 GLU A C 1
ATOM 1255 O O . GLU A 1 156 ? 5.355 25.817 19.570 1.00 52.41 156 GLU A O 1
ATOM 1260 N N . ASN A 1 157 ? 7.535 26.307 19.888 1.00 52.09 157 ASN A N 1
ATOM 1261 C CA . ASN A 1 157 ? 7.552 26.712 21.315 1.00 52.09 157 ASN A CA 1
ATOM 1262 C C . ASN A 1 157 ? 8.035 25.677 22.357 1.00 52.09 157 ASN A C 1
ATOM 1264 O O . ASN A 1 157 ? 7.314 25.330 23.295 1.00 52.09 157 ASN A O 1
ATOM 1268 N N . GLU A 1 158 ? 9.315 25.297 22.291 1.00 53.41 158 GLU A N 1
ATOM 1269 C CA . GLU A 1 158 ? 10.026 24.707 23.436 1.00 53.41 158 GLU A CA 1
ATOM 1270 C C . GLU A 1 158 ? 10.427 25.802 24.448 1.00 53.41 158 GLU A C 1
ATOM 1272 O O . GLU A 1 158 ? 11.351 26.581 24.225 1.00 53.41 158 GLU A O 1
ATOM 1277 N N . ASN A 1 159 ? 9.729 25.856 25.585 1.00 58.06 159 ASN A N 1
ATOM 1278 C CA . ASN A 1 159 ? 10.304 26.311 26.852 1.00 58.06 159 ASN A CA 1
ATOM 1279 C C . ASN A 1 159 ? 10.353 25.078 27.768 1.00 58.06 159 ASN A C 1
ATOM 1281 O O . ASN A 1 159 ? 9.316 24.479 28.042 1.00 58.06 159 ASN A O 1
ATOM 1285 N N . ASP A 1 160 ? 11.552 24.696 28.208 1.00 58.62 160 ASP A N 1
ATOM 1286 C CA . ASP A 1 160 ? 11.884 23.367 28.757 1.00 58.62 160 ASP A CA 1
ATOM 1287 C C . ASP A 1 160 ? 11.307 23.022 30.151 1.00 58.62 160 ASP A C 1
ATOM 1289 O O . ASP A 1 160 ? 11.505 21.907 30.634 1.00 58.62 160 ASP A O 1
ATOM 1293 N N . ASP A 1 161 ? 10.573 23.922 30.810 1.00 63.03 161 ASP A N 1
ATOM 1294 C CA . ASP A 1 161 ? 10.284 23.791 32.248 1.00 63.03 161 ASP A CA 1
ATOM 1295 C C . ASP A 1 161 ? 8.907 23.165 32.610 1.00 63.03 161 ASP A C 1
ATOM 1297 O O . ASP A 1 161 ? 8.629 22.976 33.794 1.00 63.03 161 ASP A O 1
ATOM 1301 N N . GLU A 1 162 ? 8.053 22.778 31.643 1.00 61.47 162 GLU A N 1
ATOM 1302 C CA . GLU A 1 162 ? 6.694 22.216 31.892 1.00 61.47 162 GLU A CA 1
ATOM 1303 C C . GLU A 1 162 ? 6.375 20.924 31.093 1.00 61.47 162 GLU A C 1
ATOM 1305 O O . GLU A 1 162 ? 5.307 20.783 30.497 1.00 61.47 162 GLU A O 1
ATOM 1310 N N . ARG A 1 163 ? 7.315 19.971 31.039 1.00 61.72 163 ARG A N 1
ATOM 1311 C CA . ARG A 1 163 ? 7.285 18.845 30.078 1.00 61.72 163 ARG A CA 1
ATOM 1312 C C . ARG A 1 163 ? 6.248 17.736 30.331 1.00 61.72 163 ARG A C 1
ATOM 1314 O O . ARG A 1 163 ? 5.689 17.216 29.377 1.00 61.72 163 ARG A O 1
ATOM 1321 N N . ASP A 1 164 ? 5.969 17.359 31.579 1.00 66.25 164 ASP A N 1
ATOM 1322 C CA . ASP A 1 164 ? 5.327 16.052 31.833 1.00 66.25 164 ASP A CA 1
ATOM 1323 C C . ASP A 1 164 ? 3.801 16.004 31.600 1.00 66.25 164 ASP A C 1
ATOM 1325 O O . ASP A 1 164 ? 3.283 14.939 31.270 1.00 66.25 164 ASP A O 1
ATOM 1329 N N . GLU A 1 165 ? 3.072 17.119 31.748 1.00 66.50 165 GLU A N 1
ATOM 1330 C CA . GLU A 1 165 ? 1.609 17.163 31.516 1.00 66.50 165 GLU A CA 1
ATOM 1331 C C . GLU A 1 165 ? 1.244 17.569 30.076 1.00 66.50 165 GLU A C 1
ATOM 1333 O O . GLU A 1 165 ? 0.183 17.194 29.582 1.00 66.50 165 GLU A O 1
ATOM 1338 N N . ARG A 1 166 ? 2.138 18.277 29.373 1.00 65.62 166 ARG A N 1
ATOM 1339 C CA . ARG A 1 166 ? 1.915 18.736 27.991 1.00 65.62 166 ARG A CA 1
ATOM 1340 C C . ARG A 1 166 ? 1.978 17.591 26.972 1.00 65.62 166 ARG A C 1
ATOM 1342 O O . ARG A 1 166 ? 1.263 17.620 25.976 1.00 65.62 166 ARG A O 1
ATOM 1349 N N . ASP A 1 167 ? 2.775 16.563 27.259 1.00 68.94 167 ASP A N 1
ATOM 1350 C CA . ASP A 1 167 ? 2.983 15.404 26.382 1.00 68.94 167 ASP A CA 1
ATOM 1351 C C . ASP A 1 167 ? 1.688 14.630 26.055 1.00 68.94 167 ASP A C 1
ATOM 1353 O O . ASP A 1 167 ? 1.539 14.104 24.948 1.00 68.94 167 ASP A O 1
ATOM 1357 N N . ASP A 1 168 ? 0.765 14.504 27.016 1.00 75.50 168 ASP A N 1
ATOM 1358 C CA . ASP A 1 168 ? -0.469 13.731 26.821 1.00 75.50 168 ASP A CA 1
ATOM 1359 C C . ASP A 1 168 ? -1.509 14.528 26.007 1.00 75.50 168 ASP A C 1
ATOM 1361 O O . ASP A 1 168 ? -2.167 13.953 25.139 1.00 75.50 168 ASP A O 1
ATOM 1365 N N . GLU A 1 169 ? -1.607 15.849 26.211 1.00 79.00 169 GLU A N 1
ATOM 1366 C CA . GLU A 1 169 ? -2.469 16.733 25.406 1.00 79.00 169 GLU A CA 1
ATOM 1367 C C . GLU A 1 169 ? -1.982 16.815 23.952 1.00 79.00 169 GLU A C 1
ATOM 1369 O O . GLU A 1 169 ? -2.766 16.628 23.020 1.00 79.00 169 GLU A O 1
ATOM 1374 N N . GLU A 1 170 ? -0.673 16.987 23.747 1.00 74.81 170 GLU A N 1
ATOM 1375 C CA . GLU A 1 170 ? -0.058 17.040 22.417 1.00 74.81 170 GLU A CA 1
ATOM 1376 C C . GLU A 1 170 ? -0.304 15.747 21.624 1.00 74.81 170 GLU A C 1
ATOM 1378 O O . GLU A 1 170 ? -0.572 15.749 20.420 1.00 74.81 170 GLU A O 1
ATOM 1383 N N . ARG A 1 171 ? -0.253 14.605 22.315 1.00 75.69 171 ARG A N 1
ATOM 1384 C CA . ARG A 1 171 ? -0.543 13.305 21.717 1.00 75.69 171 ARG A CA 1
ATOM 1385 C C . ARG A 1 171 ? -1.998 13.191 21.269 1.00 75.69 171 ARG A C 1
ATOM 1387 O O . ARG A 1 171 ? -2.248 12.657 20.185 1.00 75.69 171 ARG A O 1
ATOM 1394 N N . ASP A 1 172 ? -2.937 13.636 22.095 1.00 82.56 172 ASP A N 1
ATOM 1395 C CA . ASP A 1 172 ? -4.363 13.582 21.774 1.0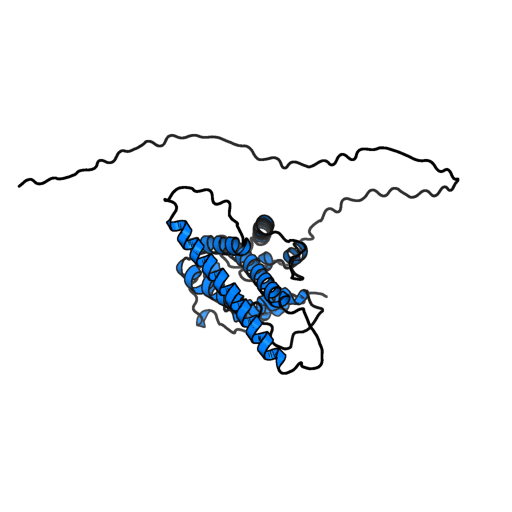0 82.56 172 ASP A CA 1
ATOM 1396 C C . ASP A 1 172 ? -4.709 14.503 20.592 1.00 82.56 172 ASP A C 1
ATOM 1398 O O . ASP A 1 172 ? -5.528 14.137 19.743 1.00 82.56 172 ASP A O 1
ATOM 1402 N N . GLU A 1 173 ? -4.032 15.646 20.465 1.00 82.56 173 GLU A N 1
ATOM 1403 C CA . GLU A 1 173 ? -4.161 16.537 19.309 1.00 82.56 173 GLU A CA 1
ATOM 1404 C C . GLU A 1 173 ? -3.588 15.913 18.022 1.00 82.56 173 GLU A C 1
ATOM 1406 O O . GLU A 1 173 ? -4.294 15.863 17.010 1.00 82.56 173 GLU A O 1
ATOM 1411 N N . ARG A 1 174 ? -2.379 15.325 18.064 1.00 79.75 174 ARG A N 1
ATOM 1412 C CA . ARG A 1 174 ? -1.780 14.587 16.925 1.00 79.75 174 ARG A CA 1
ATOM 1413 C C . ARG A 1 174 ? -2.685 13.462 16.439 1.00 79.75 174 ARG A C 1
ATOM 1415 O O . ARG A 1 174 ? -2.854 13.229 15.241 1.00 79.75 174 ARG A O 1
ATOM 1422 N N . GLU A 1 175 ? -3.267 12.734 17.387 1.00 82.31 175 GLU A N 1
ATOM 1423 C CA . GLU A 1 175 ? -4.248 11.690 17.123 1.00 82.31 175 GLU A CA 1
ATOM 1424 C C . GLU A 1 175 ? -5.515 12.256 16.460 1.00 82.31 175 GLU A C 1
ATOM 1426 O O . GLU A 1 175 ? -6.079 11.615 15.569 1.00 82.31 175 GLU A O 1
ATOM 1431 N N . GLY A 1 176 ? -5.953 13.447 16.876 1.00 83.44 176 GLY A N 1
ATOM 1432 C CA . GLY A 1 176 ? -7.059 14.194 16.279 1.00 83.44 176 GLY A CA 1
ATOM 1433 C C . GLY A 1 176 ? -6.802 14.551 14.815 1.00 83.44 176 GLY A C 1
ATOM 1434 O O . GLY A 1 176 ? -7.578 14.134 13.952 1.00 83.44 176 GLY A O 1
ATOM 1435 N N . VAL A 1 177 ? -5.681 15.224 14.531 1.00 82.81 177 VAL A N 1
ATOM 1436 C CA . VAL A 1 177 ? -5.266 15.609 13.167 1.00 82.81 177 VAL A CA 1
ATOM 1437 C C . VAL A 1 177 ? -5.160 14.379 12.272 1.00 82.81 177 VAL A C 1
ATOM 1439 O O . VAL A 1 177 ? -5.712 14.337 11.172 1.00 82.81 177 VAL A O 1
ATOM 1442 N N . ARG A 1 178 ? -4.535 13.304 12.765 1.00 84.12 178 ARG A N 1
ATOM 1443 C CA . ARG A 1 178 ? -4.424 12.056 12.005 1.00 84.12 178 ARG A CA 1
ATOM 1444 C C . ARG A 1 178 ? -5.788 11.468 11.648 1.00 84.12 178 ARG A C 1
ATOM 1446 O O . ARG A 1 178 ? -6.001 11.039 10.512 1.00 84.12 178 ARG A O 1
ATOM 1453 N N . LYS A 1 179 ? -6.715 11.408 12.608 1.00 87.25 179 LYS A N 1
ATOM 1454 C CA . LYS A 1 179 ? -8.074 10.904 12.362 1.00 87.25 179 LYS A CA 1
ATOM 1455 C C . LYS A 1 179 ? -8.800 11.748 11.325 1.00 87.25 179 LYS A C 1
ATOM 1457 O O . LYS A 1 179 ? -9.494 11.170 10.489 1.00 87.25 179 LYS A O 1
ATOM 1462 N N . GLU A 1 180 ? -8.620 13.064 11.357 1.00 85.12 180 GLU A N 1
ATOM 1463 C CA . GLU A 1 180 ? -9.194 13.982 10.378 1.00 85.12 180 GLU A CA 1
ATOM 1464 C C . GLU A 1 180 ? -8.635 13.729 8.975 1.00 85.12 180 GLU A C 1
ATOM 1466 O O . GLU A 1 180 ? -9.418 13.523 8.048 1.00 85.12 180 GLU A O 1
ATOM 1471 N N . ILE A 1 181 ? -7.311 13.602 8.831 1.00 84.81 181 ILE A N 1
ATOM 1472 C CA . ILE A 1 181 ? -6.666 13.253 7.555 1.00 84.81 181 ILE A CA 1
ATOM 1473 C C . ILE A 1 181 ? -7.207 11.919 7.037 1.00 84.81 181 ILE A C 1
ATOM 1475 O O . ILE A 1 181 ? -7.655 11.825 5.899 1.00 84.81 181 ILE A O 1
ATOM 1479 N N . ILE A 1 182 ? -7.244 10.872 7.863 1.00 86.12 182 ILE A N 1
ATOM 1480 C CA . ILE A 1 182 ? -7.748 9.558 7.433 1.00 86.12 182 ILE A CA 1
ATOM 1481 C C . ILE A 1 182 ? -9.228 9.630 7.051 1.00 86.12 182 ILE A C 1
ATOM 1483 O O . ILE A 1 182 ? -9.654 8.980 6.094 1.00 86.12 182 ILE A O 1
ATOM 1487 N N . GLN A 1 183 ? -10.034 10.389 7.791 1.00 86.88 183 GLN A N 1
ATOM 1488 C CA . GLN A 1 183 ? -11.444 10.579 7.473 1.00 86.88 183 GLN A CA 1
ATOM 1489 C C . GLN A 1 183 ? -11.618 11.327 6.148 1.00 86.88 183 GLN A C 1
ATOM 1491 O O . GLN A 1 183 ? -12.469 10.935 5.347 1.00 86.88 183 GLN A O 1
ATOM 1496 N N . PHE A 1 184 ? -10.789 12.338 5.895 1.00 85.38 184 PHE A N 1
ATOM 1497 C CA . PHE A 1 184 ? -10.724 13.046 4.626 1.00 85.38 184 PHE A CA 1
ATOM 1498 C C . PHE A 1 184 ? -10.345 12.098 3.482 1.00 85.38 184 PHE A C 1
ATOM 1500 O O . PHE A 1 184 ? -11.092 11.995 2.512 1.00 85.38 184 PHE A O 1
ATOM 1507 N N . LEU A 1 185 ? -9.271 11.314 3.633 1.00 86.12 185 LEU A N 1
ATOM 1508 C CA . LEU A 1 185 ? -8.825 10.335 2.635 1.00 86.12 185 LEU A CA 1
ATOM 1509 C C . LEU A 1 185 ? -9.914 9.293 2.339 1.00 86.12 185 LEU A C 1
ATOM 1511 O O . LEU A 1 185 ? -10.177 8.983 1.179 1.00 86.12 185 LEU A O 1
ATOM 1515 N N . LYS A 1 186 ? -10.610 8.794 3.369 1.00 87.25 186 LYS A N 1
ATOM 1516 C CA . LYS A 1 186 ? -11.770 7.899 3.205 1.00 87.25 186 LYS A CA 1
ATOM 1517 C C . LYS A 1 186 ? -12.927 8.579 2.475 1.00 87.25 186 LYS A C 1
ATOM 1519 O O . LYS A 1 186 ? -13.607 7.937 1.677 1.00 87.25 186 LYS A O 1
ATOM 1524 N N . GLY A 1 187 ? -13.180 9.854 2.764 1.00 83.19 187 GLY A N 1
ATOM 1525 C CA . GLY A 1 187 ? -14.192 10.660 2.085 1.00 83.19 187 GLY A CA 1
ATOM 1526 C C . GLY A 1 187 ? -13.871 10.843 0.603 1.00 83.19 187 GLY A C 1
ATOM 1527 O O . GLY A 1 187 ? -14.725 10.567 -0.239 1.00 83.19 187 GLY A O 1
ATOM 1528 N N . ALA A 1 188 ? -12.630 11.216 0.291 1.00 80.81 188 ALA A N 1
ATOM 1529 C CA . ALA A 1 188 ? -12.123 11.333 -1.070 1.00 80.81 188 ALA A CA 1
ATOM 1530 C C . ALA A 1 188 ? -12.239 9.995 -1.816 1.00 80.81 188 ALA A C 1
ATOM 1532 O O . ALA A 1 188 ? -12.778 9.951 -2.919 1.00 80.81 188 ALA A O 1
ATOM 1533 N N . PHE A 1 189 ? -11.855 8.890 -1.173 1.00 79.12 189 PHE A N 1
ATOM 1534 C CA . PHE A 1 189 ? -11.969 7.539 -1.724 1.00 79.12 189 PHE A CA 1
ATOM 1535 C C . PHE A 1 189 ? -13.420 7.159 -2.068 1.00 79.12 189 PHE A C 1
ATOM 1537 O O . PHE A 1 189 ? -13.737 6.805 -3.201 1.00 79.12 189 PHE A O 1
ATOM 1544 N N . ASN A 1 190 ? -14.345 7.306 -1.115 1.00 80.31 190 ASN A N 1
ATOM 1545 C CA . ASN A 1 190 ? -15.756 6.966 -1.329 1.00 80.31 190 ASN A CA 1
ATOM 1546 C C . ASN A 1 190 ? -16.458 7.918 -2.319 1.00 80.31 190 ASN A C 1
ATOM 1548 O O . ASN A 1 190 ? -17.428 7.536 -2.977 1.00 80.31 190 ASN A O 1
ATOM 1552 N N . GLY A 1 191 ? -15.995 9.168 -2.418 1.00 64.88 191 GLY A N 1
ATOM 1553 C CA . GLY A 1 191 ? -16.531 10.176 -3.332 1.00 64.88 191 GLY A CA 1
ATOM 1554 C C . GLY A 1 191 ? -16.173 9.923 -4.799 1.00 64.88 191 GLY A C 1
ATOM 1555 O O . GLY A 1 191 ? -17.009 10.156 -5.679 1.00 64.88 191 GLY A O 1
ATOM 1556 N N . VAL A 1 192 ? -14.975 9.394 -5.070 1.00 58.16 192 VAL A N 1
ATOM 1557 C CA . VAL A 1 192 ? -14.528 9.000 -6.421 1.00 58.16 192 VAL A CA 1
ATOM 1558 C C . VAL A 1 192 ? -15.444 7.918 -7.004 1.00 58.16 192 VAL A C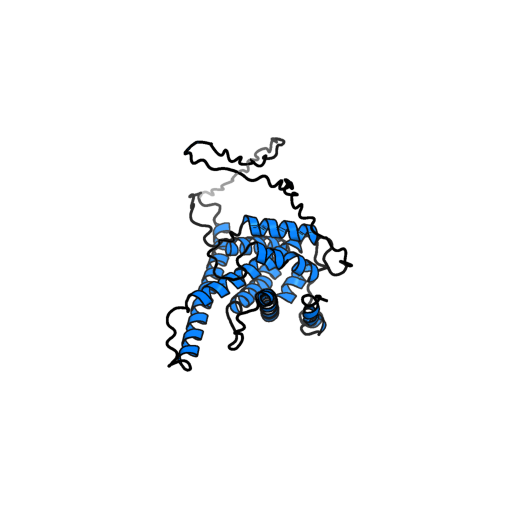 1
ATOM 1560 O O . VAL A 1 192 ? -15.866 8.001 -8.161 1.00 58.16 192 VAL A O 1
ATOM 1563 N N . ASP A 1 193 ? -15.865 6.973 -6.166 1.00 55.38 193 ASP A N 1
ATOM 1564 C CA . ASP A 1 193 ? -16.753 5.870 -6.539 1.00 55.38 193 ASP A CA 1
ATOM 1565 C C . ASP A 1 193 ? -18.192 6.339 -6.865 1.00 55.38 193 ASP A C 1
ATOM 1567 O O . ASP A 1 193 ? -18.923 5.735 -7.661 1.00 55.38 193 ASP A O 1
ATOM 1571 N N . GLY A 1 194 ? -18.599 7.473 -6.280 1.00 53.16 194 GLY A N 1
ATOM 1572 C CA . GLY A 1 194 ? -19.850 8.167 -6.588 1.00 53.16 194 GLY A CA 1
ATOM 1573 C C . GLY A 1 194 ? -19.808 8.958 -7.900 1.00 53.16 194 GLY A C 1
ATOM 1574 O O . GLY A 1 194 ? -20.807 8.981 -8.622 1.00 53.16 194 GLY A O 1
ATOM 1575 N N . ARG A 1 195 ? -18.663 9.566 -8.253 1.00 52.31 195 ARG A N 1
ATOM 1576 C CA . ARG A 1 195 ? -18.499 10.325 -9.512 1.00 52.31 195 ARG A CA 1
ATOM 1577 C C . ARG A 1 195 ? -18.586 9.433 -10.749 1.00 52.31 195 ARG A C 1
ATOM 1579 O O . ARG A 1 195 ? -19.240 9.816 -11.715 1.00 52.31 195 ARG A O 1
ATOM 1586 N N . ARG A 1 196 ? -18.034 8.213 -10.710 1.00 53.16 196 ARG A N 1
ATOM 1587 C CA . ARG A 1 196 ? -18.088 7.279 -11.856 1.00 53.16 196 ARG A CA 1
ATOM 1588 C C . ARG A 1 196 ? -19.501 6.844 -12.251 1.00 53.16 196 ARG A C 1
ATOM 1590 O O . ARG A 1 196 ? -19.725 6.502 -13.407 1.00 53.16 196 ARG A O 1
ATOM 1597 N N . ARG A 1 197 ? -20.473 6.881 -11.333 1.00 53.56 197 ARG A N 1
ATOM 1598 C CA . ARG A 1 197 ? -21.870 6.507 -11.634 1.00 53.56 197 ARG A CA 1
ATOM 1599 C C . ARG A 1 197 ? -22.686 7.629 -12.284 1.00 53.56 197 ARG A C 1
ATOM 1601 O O . ARG A 1 197 ? -23.812 7.372 -12.691 1.00 53.56 197 ARG A O 1
ATOM 1608 N N . ASN A 1 198 ? -22.136 8.841 -12.392 1.00 47.38 198 ASN A N 1
ATOM 1609 C CA . ASN A 1 198 ? -22.827 10.017 -12.933 1.00 47.38 198 ASN A CA 1
ATOM 1610 C C . ASN A 1 198 ? -22.304 10.467 -14.310 1.00 47.38 198 ASN A C 1
ATOM 1612 O O . ASN A 1 198 ? -22.654 11.557 -14.753 1.00 47.38 198 ASN A O 1
ATOM 1616 N N . LEU A 1 199 ? -21.526 9.631 -15.009 1.00 54.53 199 LEU A N 1
ATOM 1617 C CA . LEU A 1 199 ? -20.939 9.928 -16.329 1.00 54.53 199 LEU A CA 1
ATOM 1618 C C . LEU A 1 199 ? -21.954 10.160 -17.475 1.00 54.53 199 LEU A C 1
ATOM 1620 O O . LEU A 1 199 ? -21.538 10.474 -18.582 1.00 54.53 199 LEU A O 1
ATOM 1624 N N . ASP A 1 200 ? -23.265 10.082 -17.222 1.00 56.97 200 ASP A N 1
ATOM 1625 C CA . ASP A 1 200 ? -24.306 10.474 -18.190 1.00 56.97 200 ASP A CA 1
ATOM 1626 C C . ASP A 1 200 ? -24.768 11.940 -18.036 1.00 56.97 200 ASP A C 1
ATOM 1628 O O . ASP A 1 200 ? -25.664 12.391 -18.754 1.00 56.97 200 ASP A O 1
ATOM 1632 N N . ARG A 1 201 ? -24.215 12.697 -17.080 1.00 52.53 201 ARG A N 1
ATOM 1633 C CA . ARG A 1 201 ? -24.649 14.066 -16.780 1.00 52.53 201 ARG A CA 1
ATOM 1634 C C . ARG A 1 201 ? -23.557 15.068 -17.147 1.00 52.53 201 ARG A C 1
ATOM 1636 O O . ARG A 1 201 ? -22.698 15.344 -16.326 1.00 52.53 201 ARG A O 1
ATOM 1643 N N . GLU A 1 202 ? -23.669 15.556 -18.383 1.00 53.41 202 GLU A N 1
ATOM 1644 C CA . GLU A 1 202 ? -23.107 16.787 -18.969 1.00 53.41 202 GLU A CA 1
ATOM 1645 C C . GLU A 1 202 ? -21.731 17.235 -18.439 1.00 53.41 202 GLU A C 1
ATOM 1647 O O . GLU A 1 202 ? -21.594 17.732 -17.326 1.00 53.41 202 GLU A O 1
ATOM 1652 N N . GLU A 1 203 ? -20.738 17.077 -19.317 1.00 53.75 203 GLU A N 1
ATOM 1653 C CA . GLU A 1 203 ? -19.362 17.576 -19.266 1.00 53.75 203 GLU A CA 1
ATOM 1654 C C . GLU A 1 203 ? -19.307 19.092 -18.964 1.00 53.75 203 GLU A C 1
ATOM 1656 O O . GLU A 1 203 ? -19.196 19.916 -19.868 1.00 53.75 203 GLU A O 1
ATOM 1661 N N . GLU A 1 204 ? -19.393 19.489 -17.695 1.00 55.38 204 GLU A N 1
ATOM 1662 C CA . GLU A 1 204 ? -18.813 20.757 -17.246 1.00 55.38 204 GLU A CA 1
ATOM 1663 C C . GLU A 1 204 ? -17.359 20.483 -16.847 1.00 55.38 204 GLU A C 1
ATOM 1665 O O . GLU A 1 204 ? -17.078 19.721 -15.921 1.00 55.38 204 GLU A O 1
ATOM 1670 N N . GLU A 1 205 ? -16.444 21.068 -17.622 1.00 51.34 205 GLU A N 1
ATOM 1671 C CA . GLU A 1 205 ? -14.992 21.069 -17.440 1.00 51.34 205 GLU A CA 1
ATOM 1672 C C . GLU A 1 205 ? -14.623 21.668 -16.071 1.00 51.34 205 GLU A C 1
ATOM 1674 O O . GLU A 1 205 ? -14.307 22.849 -15.941 1.00 51.34 205 GLU A O 1
ATOM 1679 N N . CYS A 1 206 ? -14.679 20.860 -15.014 1.00 42.88 206 CYS A N 1
ATOM 1680 C CA . CYS A 1 206 ? -14.046 21.189 -13.744 1.00 42.88 206 CYS A CA 1
ATOM 1681 C C . CYS A 1 206 ? -12.545 20.895 -13.866 1.00 42.88 206 CYS A C 1
ATOM 1683 O O . CYS A 1 206 ? -12.101 19.790 -13.567 1.00 42.88 206 CYS A O 1
ATOM 1685 N N . GLU A 1 207 ? -11.763 21.898 -14.272 1.00 53.31 207 GLU A N 1
ATOM 1686 C CA . GLU A 1 207 ? -10.290 21.933 -14.156 1.00 53.31 207 GLU A CA 1
ATOM 1687 C C . GLU A 1 207 ? -9.807 22.055 -12.687 1.00 53.31 207 GLU A C 1
ATOM 1689 O O . GLU A 1 207 ? -8.674 22.453 -12.420 1.00 53.31 207 GLU A O 1
ATOM 1694 N N . GLU A 1 208 ? -10.655 21.720 -11.711 1.00 52.56 208 GLU A N 1
ATOM 1695 C CA . GLU A 1 208 ? -10.322 21.740 -10.288 1.00 52.56 208 GLU A CA 1
ATOM 1696 C C . GLU A 1 208 ? -9.692 20.401 -9.877 1.00 52.56 208 GLU A C 1
ATOM 1698 O O . GLU A 1 208 ? -10.369 19.411 -9.597 1.00 52.56 208 GLU A O 1
ATOM 1703 N N . GLU A 1 209 ? -8.361 20.430 -9.871 1.00 53.25 209 GLU A N 1
ATOM 1704 C CA . GLU A 1 209 ? -7.508 19.849 -8.833 1.00 53.25 209 GLU A CA 1
ATOM 1705 C C . GLU A 1 209 ? -7.550 18.316 -8.672 1.00 53.25 209 GLU A C 1
ATOM 1707 O O . GLU A 1 209 ? -8.330 17.738 -7.912 1.00 53.25 209 GLU A O 1
ATOM 1712 N N . GLU A 1 210 ? -6.547 17.645 -9.250 1.00 57.19 210 GLU A N 1
ATOM 1713 C CA . GLU A 1 210 ? -5.962 16.458 -8.611 1.00 57.19 210 GLU A CA 1
ATOM 1714 C C . GLU A 1 210 ? -5.219 16.902 -7.335 1.00 57.19 210 GLU A C 1
ATOM 1716 O O . GLU A 1 210 ? -3.995 16.864 -7.256 1.00 57.19 210 GLU A O 1
ATOM 1721 N N . GLU A 1 211 ? -5.963 17.370 -6.328 1.00 68.56 211 GLU A N 1
ATOM 1722 C CA . GLU A 1 211 ? -5.413 17.941 -5.087 1.00 68.56 211 GLU A CA 1
ATOM 1723 C C . GLU A 1 211 ? -4.618 16.898 -4.272 1.00 68.56 211 GLU A C 1
ATOM 1725 O O . GLU A 1 211 ? -3.814 17.238 -3.410 1.00 68.56 211 GLU A O 1
ATOM 1730 N N . PHE A 1 212 ? -4.780 15.604 -4.581 1.00 79.25 212 PHE A N 1
ATOM 1731 C CA . PHE A 1 212 ? -4.098 14.510 -3.890 1.00 79.25 212 PHE A CA 1
ATOM 1732 C C . PHE A 1 212 ? -3.671 13.395 -4.859 1.00 79.25 212 PHE A C 1
ATOM 1734 O O . PHE A 1 212 ? -4.364 12.373 -4.960 1.00 79.25 212 PHE A O 1
ATOM 1741 N N . PRO A 1 213 ? -2.510 13.525 -5.533 1.00 87.56 213 PRO A N 1
ATOM 1742 C CA . PRO A 1 213 ? -2.035 12.525 -6.487 1.00 87.56 213 PRO A CA 1
ATOM 1743 C C . PRO A 1 213 ? -1.946 11.118 -5.882 1.00 87.56 213 PRO A C 1
ATOM 1745 O O . PRO A 1 213 ? -2.387 10.153 -6.498 1.00 87.56 213 PRO A O 1
ATOM 1748 N N . LEU A 1 214 ? -1.499 10.979 -4.626 1.00 88.50 214 LEU A N 1
ATOM 1749 C CA . LEU A 1 214 ? -1.435 9.674 -3.953 1.00 88.50 214 LEU A CA 1
ATOM 1750 C C . LEU A 1 214 ? -2.807 9.030 -3.727 1.00 88.50 214 LEU A C 1
ATOM 1752 O O . LEU A 1 214 ? -2.926 7.808 -3.807 1.00 88.50 214 LEU A O 1
ATOM 1756 N N . VAL A 1 215 ? -3.849 9.822 -3.459 1.00 88.94 215 VAL A N 1
ATOM 1757 C CA . VAL A 1 215 ? -5.215 9.300 -3.298 1.00 88.94 215 VAL A CA 1
ATOM 1758 C C . VAL A 1 215 ? -5.738 8.809 -4.635 1.00 88.94 215 VAL A C 1
ATOM 1760 O O . VAL A 1 215 ? -6.327 7.730 -4.704 1.00 88.94 215 VAL A O 1
ATOM 1763 N N . TRP A 1 216 ? -5.503 9.567 -5.704 1.00 90.19 216 TRP A N 1
ATOM 1764 C CA . TRP A 1 216 ? -5.846 9.134 -7.053 1.00 90.19 216 TRP A CA 1
ATOM 1765 C C . TRP A 1 216 ? -5.101 7.847 -7.430 1.00 90.19 216 TRP A C 1
ATOM 1767 O O . TRP A 1 216 ? -5.736 6.875 -7.835 1.00 90.19 216 TRP A O 1
ATOM 1777 N N . MET A 1 217 ? -3.785 7.789 -7.200 1.00 93.62 217 MET A N 1
ATOM 1778 C CA . MET A 1 217 ? -2.964 6.606 -7.477 1.00 93.62 217 MET A CA 1
ATOM 1779 C C . MET A 1 217 ? -3.445 5.391 -6.679 1.00 93.62 217 MET A C 1
ATOM 1781 O O . MET A 1 217 ? -3.530 4.294 -7.228 1.00 93.62 217 MET A O 1
ATOM 1785 N N . LEU A 1 218 ? -3.799 5.573 -5.402 1.00 94.69 218 LEU A N 1
ATOM 1786 C CA . LEU A 1 218 ? -4.337 4.501 -4.565 1.00 94.69 218 LEU A CA 1
ATOM 1787 C C . LEU A 1 218 ? -5.677 3.985 -5.104 1.00 94.69 218 LEU A C 1
ATOM 1789 O O . LEU A 1 218 ? -5.854 2.774 -5.213 1.00 94.69 218 LEU A O 1
ATOM 1793 N N . ASN A 1 219 ? -6.599 4.885 -5.464 1.00 92.69 219 ASN A N 1
ATOM 1794 C CA . ASN A 1 219 ? -7.872 4.519 -6.093 1.00 92.69 219 ASN A CA 1
ATOM 1795 C C . ASN A 1 219 ? -7.642 3.747 -7.394 1.00 92.69 219 ASN A C 1
ATOM 1797 O O . ASN A 1 219 ? -8.222 2.685 -7.591 1.00 92.69 219 ASN A O 1
ATOM 1801 N N . HIS A 1 220 ? -6.759 4.251 -8.254 1.00 94.12 220 HIS A N 1
ATOM 1802 C CA . HIS A 1 220 ? -6.435 3.629 -9.530 1.00 94.12 220 HIS A CA 1
ATOM 1803 C C . HIS A 1 220 ? -5.890 2.204 -9.350 1.00 94.12 220 HIS A C 1
ATOM 1805 O O . HIS A 1 220 ? -6.374 1.272 -9.989 1.00 94.12 220 HIS A O 1
ATOM 1811 N N . VAL A 1 221 ? -4.945 2.004 -8.424 1.00 96.81 221 VAL A N 1
ATOM 1812 C CA . VAL A 1 221 ? -4.404 0.671 -8.122 1.00 96.81 221 VAL A CA 1
ATOM 1813 C C . VAL A 1 221 ? -5.483 -0.250 -7.547 1.00 96.81 221 VAL A C 1
ATOM 1815 O O . VAL A 1 221 ? -5.577 -1.404 -7.959 1.00 96.81 221 VAL A O 1
ATOM 1818 N N . LEU A 1 222 ? -6.320 0.233 -6.624 1.00 95.62 222 LEU A N 1
ATOM 1819 C CA . LEU A 1 222 ? -7.384 -0.581 -6.030 1.00 95.62 222 LEU A CA 1
ATOM 1820 C C . LEU A 1 222 ? -8.483 -0.944 -7.033 1.00 95.62 222 LEU A C 1
ATOM 1822 O O . LEU A 1 222 ? -8.989 -2.062 -6.975 1.00 95.62 222 LEU A O 1
ATOM 1826 N N . ASP A 1 223 ? -8.802 -0.067 -7.982 1.00 94.75 223 ASP A N 1
ATOM 1827 C CA . ASP A 1 223 ? -9.705 -0.369 -9.095 1.00 94.75 223 ASP A CA 1
ATOM 1828 C C . ASP A 1 223 ? -9.155 -1.490 -9.984 1.00 94.75 223 ASP A C 1
ATOM 1830 O O . ASP A 1 223 ? -9.866 -2.452 -10.293 1.00 94.75 223 ASP A O 1
ATOM 1834 N N . GLU A 1 224 ? -7.878 -1.396 -10.371 1.00 96.69 224 GLU A N 1
ATOM 1835 C CA . GLU A 1 224 ? -7.210 -2.436 -11.160 1.00 96.69 224 GLU A CA 1
ATOM 1836 C C . GLU A 1 224 ? -7.180 -3.764 -10.390 1.00 96.69 224 GLU A C 1
ATOM 1838 O O . GLU A 1 224 ? -7.563 -4.805 -10.927 1.00 96.69 224 GLU A O 1
ATOM 1843 N N . MET A 1 225 ? -6.839 -3.741 -9.098 1.00 97.69 225 MET A N 1
ATOM 1844 C CA . MET A 1 225 ? -6.888 -4.929 -8.239 1.00 97.69 225 MET A CA 1
ATOM 1845 C C . MET A 1 225 ? -8.308 -5.503 -8.134 1.00 97.69 225 MET A C 1
ATOM 1847 O O . MET A 1 225 ? -8.502 -6.721 -8.207 1.00 97.69 225 MET A O 1
ATOM 1851 N N . ALA A 1 226 ? -9.327 -4.656 -7.993 1.00 96.12 226 ALA A N 1
ATOM 1852 C CA . ALA A 1 226 ? -10.715 -5.084 -7.869 1.00 96.12 226 ALA A CA 1
ATOM 1853 C C . ALA A 1 226 ? -11.239 -5.764 -9.141 1.00 96.12 226 ALA A C 1
ATOM 1855 O O . ALA A 1 226 ? -12.104 -6.639 -9.047 1.00 96.12 226 ALA A O 1
ATOM 1856 N N . SER A 1 227 ? -10.672 -5.447 -10.309 1.00 96.50 227 SER A N 1
ATOM 1857 C CA . SER A 1 227 ? -10.963 -6.166 -11.556 1.00 96.50 227 SER A CA 1
ATOM 1858 C C . SER A 1 227 ? -10.560 -7.651 -11.503 1.00 96.50 227 SER A C 1
ATOM 1860 O O . SER A 1 227 ? -11.185 -8.481 -12.165 1.00 96.50 227 SER A O 1
ATOM 1862 N N . HIS A 1 228 ? -9.585 -8.010 -10.656 1.00 96.38 228 HIS A N 1
ATOM 1863 C CA . HIS A 1 228 ? -9.151 -9.393 -10.440 1.00 96.38 228 HIS A CA 1
ATOM 1864 C C . HIS A 1 228 ? -9.861 -10.079 -9.266 1.00 96.38 228 HIS A C 1
ATOM 1866 O O . HIS A 1 228 ? -10.112 -11.285 -9.325 1.00 96.38 228 HIS A O 1
ATOM 1872 N N . ALA A 1 229 ? -10.153 -9.345 -8.185 1.00 95.50 229 ALA A N 1
ATOM 1873 C CA . ALA A 1 229 ? -10.699 -9.917 -6.952 1.00 95.50 229 ALA A CA 1
ATOM 1874 C C . ALA A 1 229 ? -11.546 -8.916 -6.139 1.00 95.50 229 ALA A C 1
ATOM 1876 O O . ALA A 1 229 ? -11.246 -8.639 -4.980 1.00 95.50 229 ALA A O 1
ATOM 1877 N N . TYR A 1 230 ? -12.629 -8.400 -6.729 1.00 94.75 230 TYR A N 1
ATOM 1878 C CA . TYR A 1 230 ? -13.471 -7.336 -6.156 1.00 94.75 230 TYR A CA 1
ATOM 1879 C C . TYR A 1 230 ? -13.793 -7.493 -4.659 1.00 94.75 230 TYR A C 1
ATOM 1881 O O . TYR A 1 230 ? -13.517 -6.588 -3.876 1.00 94.75 230 TYR A O 1
ATOM 1889 N N . LEU A 1 231 ? -14.343 -8.644 -4.245 1.00 95.12 231 LEU A N 1
ATOM 1890 C CA . LEU A 1 231 ? -14.769 -8.863 -2.853 1.00 95.12 231 LEU A CA 1
ATOM 1891 C C . LEU A 1 231 ? -13.597 -8.852 -1.864 1.00 95.12 231 LEU A C 1
ATOM 1893 O O . LEU A 1 231 ? -13.728 -8.316 -0.769 1.00 95.12 231 LEU A O 1
ATOM 1897 N N . LEU A 1 232 ? -12.457 -9.426 -2.256 1.00 95.56 232 LEU A N 1
ATOM 1898 C CA . LEU A 1 232 ? -11.250 -9.443 -1.433 1.00 95.56 232 LEU A CA 1
ATOM 1899 C C . LEU A 1 232 ? -10.661 -8.036 -1.309 1.00 95.56 232 LEU A C 1
ATOM 1901 O O . LEU A 1 232 ? -10.252 -7.625 -0.226 1.00 95.56 232 LEU A O 1
ATOM 1905 N N . VAL A 1 233 ? -10.633 -7.297 -2.418 1.00 95.19 233 VAL A N 1
ATOM 1906 C CA . VAL A 1 233 ? -10.005 -5.977 -2.479 1.00 95.19 233 VAL A CA 1
ATOM 1907 C C . VAL A 1 233 ? -10.822 -4.946 -1.706 1.00 95.19 233 VAL A C 1
ATOM 1909 O O . VAL A 1 233 ? -10.283 -4.290 -0.820 1.00 95.19 233 VAL A O 1
ATOM 1912 N N . MET A 1 234 ? -12.124 -4.855 -1.982 1.00 92.50 234 MET A N 1
ATOM 1913 C CA . MET A 1 234 ? -13.019 -3.881 -1.341 1.00 92.50 234 MET A CA 1
ATOM 1914 C C . MET A 1 234 ? -13.392 -4.263 0.099 1.00 92.50 234 MET A C 1
ATOM 1916 O O . MET A 1 234 ? -13.872 -3.428 0.860 1.00 92.50 234 MET A O 1
ATOM 1920 N N . GLY A 1 235 ? -13.191 -5.527 0.479 1.00 94.50 235 GLY A N 1
ATOM 1921 C CA . GLY A 1 235 ? -13.365 -6.002 1.847 1.00 94.50 235 GLY A CA 1
ATOM 1922 C C . GLY A 1 235 ? -12.071 -5.908 2.648 1.00 94.50 235 GLY A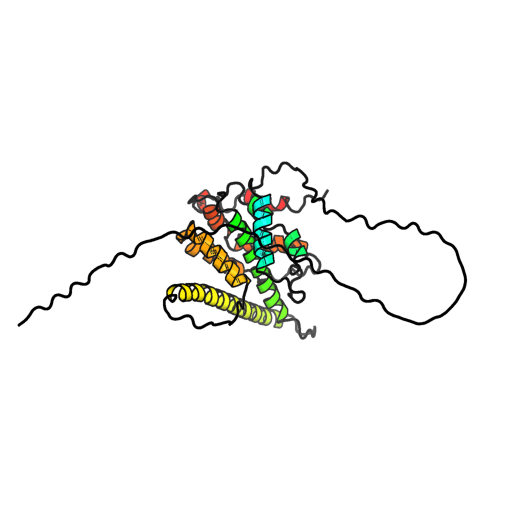 C 1
ATOM 1923 O O . GLY A 1 235 ? -11.898 -5.019 3.473 1.00 94.50 235 GLY A O 1
ATOM 1924 N N . GLU A 1 236 ? -11.156 -6.843 2.413 1.00 95.25 236 GLU A N 1
ATOM 1925 C CA . GLU A 1 236 ? -10.021 -7.088 3.305 1.00 95.25 236 GLU A CA 1
ATOM 1926 C C . GLU A 1 236 ? -8.824 -6.178 3.016 1.00 95.25 236 GLU A C 1
ATOM 1928 O O . GLU A 1 236 ? -8.241 -5.618 3.944 1.00 95.25 236 GLU A O 1
ATOM 1933 N N . VAL A 1 237 ? -8.452 -6.013 1.740 1.00 96.06 237 VAL A N 1
ATOM 1934 C CA . VAL A 1 237 ? -7.270 -5.214 1.363 1.00 96.06 237 VAL A CA 1
ATOM 1935 C C . VAL A 1 237 ? -7.496 -3.746 1.708 1.00 96.06 237 VAL A C 1
ATOM 1937 O O . VAL A 1 237 ? -6.663 -3.130 2.370 1.00 96.06 237 VAL A O 1
ATOM 1940 N N . GLN A 1 238 ? -8.641 -3.193 1.307 1.00 94.81 238 GLN A N 1
ATOM 1941 C CA . GLN A 1 238 ? -8.994 -1.809 1.594 1.00 94.81 238 GLN A CA 1
ATOM 1942 C C . GLN A 1 238 ? -9.066 -1.550 3.106 1.00 94.81 238 GLN A C 1
ATOM 1944 O O . GLN A 1 238 ? -8.550 -0.540 3.585 1.00 94.81 238 GLN A O 1
ATOM 1949 N N . GLU A 1 239 ? -9.660 -2.461 3.882 1.00 94.75 239 GLU A N 1
ATOM 1950 C CA . GLU A 1 239 ? -9.714 -2.313 5.336 1.00 94.75 239 GLU A CA 1
ATOM 1951 C C . GLU A 1 239 ? -8.314 -2.346 5.966 1.00 94.75 239 GLU A C 1
ATOM 1953 O O . GLU A 1 239 ? -8.005 -1.503 6.812 1.00 94.75 239 GLU A O 1
ATOM 1958 N N . ALA A 1 240 ? -7.445 -3.258 5.525 1.00 95.75 240 ALA A N 1
ATOM 1959 C CA . ALA A 1 240 ? -6.072 -3.341 6.008 1.00 95.75 240 ALA A CA 1
ATOM 1960 C C . ALA A 1 240 ? -5.256 -2.076 5.678 1.00 95.75 240 ALA A C 1
ATOM 1962 O O . ALA A 1 240 ? -4.512 -1.602 6.536 1.00 95.75 240 ALA A O 1
ATOM 1963 N N . ILE A 1 241 ? -5.461 -1.457 4.508 1.00 95.25 241 ILE A N 1
ATOM 1964 C CA . ILE A 1 241 ? -4.835 -0.169 4.154 1.00 95.25 241 ILE A CA 1
ATOM 1965 C C . ILE A 1 241 ? -5.277 0.923 5.128 1.00 95.25 241 ILE A C 1
ATOM 1967 O O . ILE A 1 241 ? -4.447 1.671 5.641 1.00 95.25 241 ILE A O 1
ATOM 1971 N N . TRP A 1 242 ? -6.570 1.003 5.451 1.00 93.88 242 TRP A N 1
ATOM 1972 C CA . TRP A 1 242 ? -7.049 1.996 6.414 1.00 93.88 242 TRP A CA 1
ATOM 1973 C C . TRP A 1 242 ? -6.515 1.764 7.825 1.00 93.88 242 TRP A C 1
ATOM 1975 O O . TRP A 1 242 ? -6.249 2.736 8.533 1.00 93.88 242 TRP A O 1
ATOM 1985 N N . ARG A 1 243 ? -6.338 0.503 8.240 1.00 93.94 243 ARG A N 1
ATOM 1986 C CA . ARG A 1 243 ? -5.657 0.189 9.504 1.00 93.94 243 ARG A CA 1
ATOM 1987 C C . ARG A 1 243 ? -4.199 0.626 9.454 1.00 93.94 243 ARG A C 1
ATOM 1989 O O . ARG A 1 243 ? -3.752 1.288 10.382 1.00 93.94 243 ARG A O 1
ATOM 1996 N N . PHE A 1 244 ? -3.494 0.335 8.361 1.00 93.69 244 PHE A N 1
ATOM 1997 C CA . PHE A 1 244 ? -2.110 0.752 8.157 1.00 93.69 244 PHE A CA 1
ATOM 1998 C C . PHE A 1 244 ? -1.949 2.269 8.268 1.00 93.69 244 PHE A C 1
ATOM 2000 O O . PHE A 1 244 ? -1.142 2.733 9.069 1.00 93.69 244 PHE A O 1
ATOM 2007 N N . LEU A 1 245 ? -2.760 3.047 7.546 1.00 91.19 245 LEU A N 1
ATOM 2008 C CA . LEU A 1 245 ? -2.727 4.512 7.621 1.00 91.19 245 LEU A CA 1
ATOM 2009 C C . LEU A 1 245 ? -3.121 5.029 9.014 1.00 91.19 245 LEU A C 1
ATOM 2011 O O . LEU A 1 245 ? -2.606 6.046 9.461 1.00 91.19 245 LEU A O 1
ATOM 2015 N N . GLY A 1 246 ? -3.979 4.298 9.732 1.00 89.50 246 GLY A N 1
ATOM 2016 C CA . GLY A 1 246 ? -4.307 4.552 11.138 1.00 89.50 246 GLY A CA 1
ATOM 2017 C C . GLY A 1 246 ? -3.134 4.394 12.102 1.00 89.50 246 GLY A C 1
ATOM 2018 O O . GLY A 1 246 ? -3.124 5.060 13.138 1.00 89.50 246 GLY A O 1
ATOM 2019 N N . ILE A 1 247 ? -2.167 3.539 11.765 1.00 89.19 247 ILE A N 1
ATOM 2020 C CA . ILE A 1 247 ? -0.952 3.282 12.548 1.00 89.19 247 ILE A CA 1
ATOM 2021 C C . ILE A 1 247 ? 0.213 4.159 12.046 1.00 89.19 247 ILE A C 1
ATOM 2023 O O . ILE A 1 247 ? 1.083 4.542 12.830 1.00 89.19 247 ILE A O 1
ATOM 2027 N N . ALA A 1 248 ? 0.239 4.526 10.760 1.00 81.19 248 ALA A N 1
ATOM 2028 C CA . ALA A 1 248 ? 1.143 5.551 10.233 1.00 81.19 248 ALA A CA 1
ATOM 2029 C C . ALA A 1 248 ? 0.983 6.855 11.044 1.00 81.19 248 ALA A C 1
ATOM 2031 O O . ALA A 1 248 ? -0.114 7.165 11.483 1.00 81.19 248 ALA A O 1
ATOM 2032 N N . GLY A 1 249 ? 2.063 7.567 11.379 1.00 70.12 249 GLY A N 1
ATOM 2033 C CA . GLY A 1 249 ? 2.000 8.720 12.296 1.00 70.12 249 GLY A CA 1
ATOM 2034 C C . GLY A 1 249 ? 1.875 8.403 13.797 1.00 70.12 249 GLY A C 1
ATOM 2035 O O . GLY A 1 249 ? 2.128 9.277 14.622 1.00 70.12 249 GLY A O 1
ATOM 2036 N N . SER A 1 250 ? 1.541 7.170 14.203 1.00 71.56 250 SER A N 1
ATOM 2037 C CA . SER A 1 250 ? 1.573 6.777 15.621 1.00 71.56 250 SER A CA 1
ATOM 2038 C C . SER A 1 250 ? 3.003 6.428 16.044 1.00 71.56 250 SER A C 1
ATOM 2040 O O . SER A 1 250 ? 3.389 5.259 16.048 1.00 71.56 250 SER A O 1
ATOM 2042 N N . GLN A 1 251 ? 3.820 7.423 16.394 1.00 62.41 251 GLN A N 1
ATOM 2043 C CA . GLN A 1 251 ? 5.099 7.159 17.062 1.00 62.41 251 GLN A CA 1
ATOM 2044 C C . GLN A 1 251 ? 4.836 6.633 18.480 1.00 62.41 251 GLN A C 1
ATOM 2046 O O . GLN A 1 251 ? 4.143 7.266 19.281 1.00 62.41 251 GLN A O 1
ATOM 2051 N N . ARG A 1 252 ? 5.387 5.459 18.816 1.00 55.47 252 ARG A N 1
ATOM 2052 C CA . ARG A 1 252 ? 5.421 5.006 20.210 1.00 55.47 252 ARG A CA 1
ATOM 2053 C C . ARG A 1 252 ? 6.447 5.856 20.962 1.00 55.47 252 ARG A C 1
ATOM 2055 O O . ARG A 1 252 ? 7.572 6.036 20.507 1.00 55.47 252 ARG A O 1
ATOM 2062 N N . ARG A 1 253 ? 6.036 6.378 22.121 1.00 44.72 253 ARG A N 1
ATOM 2063 C CA . ARG A 1 253 ? 6.854 7.147 23.073 1.00 44.72 253 ARG A CA 1
ATOM 2064 C C . ARG A 1 253 ? 8.167 6.385 23.338 1.00 44.72 253 ARG A C 1
ATOM 2066 O O . ARG A 1 253 ? 8.130 5.346 23.990 1.00 44.72 253 ARG A O 1
ATOM 2073 N N . GLY A 1 254 ? 9.294 6.864 22.803 1.00 53.03 254 GLY A N 1
ATOM 2074 C CA . GLY A 1 254 ? 10.628 6.299 23.068 1.00 53.03 254 GLY A CA 1
ATOM 2075 C C . GLY A 1 254 ? 11.588 6.190 21.876 1.00 53.03 254 GLY A C 1
ATOM 2076 O O . GLY A 1 254 ? 12.783 6.056 22.103 1.00 53.03 254 GLY A O 1
ATOM 2077 N N . GLU A 1 255 ? 11.113 6.291 20.635 1.00 53.25 255 GLU A N 1
ATOM 2078 C CA . GLU A 1 255 ? 11.951 6.183 19.424 1.00 53.25 255 GLU A CA 1
ATOM 2079 C C . GLU A 1 255 ? 12.371 7.574 18.909 1.00 53.25 255 GLU A C 1
ATOM 2081 O O . GLU A 1 255 ? 11.961 8.027 17.843 1.00 53.25 255 GLU A O 1
ATOM 2086 N N . LYS A 1 256 ? 13.155 8.299 19.715 1.00 49.78 256 LYS A N 1
ATOM 2087 C CA . LYS A 1 256 ? 13.955 9.442 19.244 1.00 49.78 256 LYS A CA 1
ATOM 2088 C C . LYS A 1 256 ? 15.371 8.931 18.991 1.00 49.78 256 LYS A C 1
ATOM 2090 O O . LYS A 1 256 ? 16.228 9.046 19.860 1.00 49.78 256 LYS A O 1
ATOM 2095 N N . ASN A 1 257 ? 15.582 8.312 17.835 1.00 49.78 257 ASN A N 1
ATOM 2096 C CA . ASN A 1 257 ? 16.919 8.194 17.269 1.00 49.78 257 ASN A CA 1
ATOM 2097 C C . ASN A 1 257 ? 16.946 9.137 16.070 1.00 49.78 257 ASN A C 1
ATOM 2099 O O . ASN A 1 257 ? 16.257 8.907 15.079 1.00 49.78 257 ASN A O 1
ATOM 2103 N N . ASP A 1 258 ? 17.679 10.236 16.221 1.00 52.28 258 ASP A N 1
ATOM 2104 C CA . ASP A 1 258 ? 17.754 11.334 15.254 1.00 52.28 258 ASP A CA 1
ATOM 2105 C C . ASP A 1 258 ? 18.650 11.003 14.034 1.00 52.28 258 ASP A C 1
ATOM 2107 O O . ASP A 1 258 ? 18.917 11.892 13.231 1.00 52.28 258 ASP A O 1
ATOM 2111 N N . ASP A 1 259 ? 19.090 9.746 13.859 1.00 51.66 259 ASP A N 1
ATOM 2112 C CA . ASP A 1 259 ? 20.161 9.385 12.911 1.00 51.66 259 ASP A CA 1
ATOM 2113 C C . ASP A 1 259 ? 19.827 8.304 11.850 1.00 51.66 259 ASP A C 1
ATOM 2115 O O . ASP A 1 259 ? 20.673 8.050 10.995 1.00 51.66 259 ASP A O 1
ATOM 2119 N N . ASP A 1 260 ? 18.630 7.698 11.808 1.00 54.59 260 ASP A N 1
ATOM 2120 C CA . ASP A 1 260 ? 18.406 6.499 10.971 1.00 54.59 260 ASP A CA 1
ATOM 2121 C C . ASP A 1 260 ? 17.338 6.679 9.867 1.00 54.59 260 ASP A C 1
ATOM 2123 O O . ASP A 1 260 ? 16.179 6.280 9.998 1.00 54.59 260 ASP A O 1
ATOM 2127 N N . ASP A 1 261 ? 17.741 7.214 8.709 1.00 53.59 261 ASP A N 1
ATOM 2128 C CA . ASP A 1 261 ? 16.972 7.074 7.454 1.00 53.59 261 ASP A CA 1
ATOM 2129 C C . ASP A 1 261 ? 16.814 5.590 7.048 1.00 53.59 261 ASP A C 1
ATOM 2131 O O . ASP A 1 261 ? 15.822 5.206 6.418 1.00 53.59 261 ASP A O 1
ATOM 2135 N N . ASP A 1 262 ? 17.748 4.732 7.478 1.00 57.53 262 ASP A N 1
ATOM 2136 C CA . ASP A 1 262 ? 17.706 3.277 7.282 1.00 57.53 262 ASP A CA 1
ATOM 2137 C C . ASP A 1 262 ? 16.525 2.602 8.028 1.00 57.53 262 ASP A C 1
ATOM 2139 O O . ASP A 1 262 ? 16.133 1.479 7.690 1.00 57.53 262 ASP A O 1
ATOM 2143 N N . ASP A 1 263 ? 15.863 3.305 8.959 1.00 75.38 263 ASP A N 1
ATOM 2144 C CA . ASP A 1 263 ? 14.707 2.793 9.704 1.00 75.38 263 ASP A CA 1
ATOM 2145 C C . ASP A 1 263 ? 13.359 2.981 8.991 1.00 75.38 263 ASP A C 1
ATOM 2147 O O . ASP A 1 263 ? 12.366 2.364 9.389 1.00 75.38 263 ASP A O 1
ATOM 2151 N N . ALA A 1 264 ? 13.256 3.789 7.928 1.00 79.94 264 ALA A N 1
ATOM 2152 C CA . ALA A 1 264 ? 11.960 4.059 7.290 1.00 79.94 264 ALA A CA 1
ATOM 2153 C C . ALA A 1 264 ? 11.290 2.776 6.763 1.00 79.94 264 ALA A C 1
ATOM 2155 O O . ALA A 1 264 ? 10.107 2.524 7.019 1.00 79.94 264 ALA A O 1
ATOM 2156 N N . LEU A 1 265 ? 12.062 1.907 6.106 1.00 83.31 265 LEU A N 1
ATOM 2157 C CA . LEU A 1 265 ? 11.559 0.633 5.592 1.00 83.31 265 LEU A CA 1
ATOM 2158 C C . LEU A 1 265 ? 11.210 -0.354 6.716 1.00 83.31 265 LEU A C 1
ATOM 2160 O O . LEU A 1 265 ? 10.227 -1.092 6.612 1.00 83.31 265 LEU A O 1
ATOM 2164 N N . LEU A 1 266 ? 11.983 -0.359 7.805 1.00 83.88 266 LEU A N 1
ATOM 2165 C CA . LEU A 1 266 ? 11.710 -1.195 8.975 1.00 83.88 266 LEU A CA 1
ATOM 2166 C C . LEU A 1 266 ? 10.422 -0.756 9.679 1.00 83.88 266 LEU A C 1
ATOM 2168 O O . LEU A 1 266 ? 9.566 -1.595 9.974 1.00 83.88 266 LEU A O 1
ATOM 2172 N N . ARG A 1 267 ? 10.231 0.555 9.862 1.00 84.75 267 ARG A N 1
ATOM 2173 C CA . ARG A 1 267 ? 8.995 1.138 10.402 1.00 84.75 267 ARG A CA 1
ATOM 2174 C C . ARG A 1 267 ? 7.804 0.840 9.503 1.00 84.75 267 ARG A C 1
ATOM 2176 O O . ARG A 1 267 ? 6.754 0.437 10.004 1.00 84.75 267 ARG A O 1
ATOM 2183 N N . PHE A 1 268 ? 7.963 0.988 8.188 1.00 87.56 268 PHE A N 1
ATOM 2184 C CA . PHE A 1 268 ? 6.935 0.612 7.220 1.00 87.56 268 PHE A CA 1
ATOM 2185 C C . PHE A 1 268 ? 6.545 -0.857 7.383 1.00 87.56 268 PHE A C 1
ATOM 2187 O O . PHE A 1 268 ? 5.367 -1.163 7.557 1.00 87.56 268 PHE A O 1
ATOM 2194 N N . ARG A 1 269 ? 7.527 -1.765 7.406 1.00 86.19 269 ARG A N 1
ATOM 2195 C CA . ARG A 1 269 ? 7.299 -3.204 7.567 1.00 86.19 269 ARG A CA 1
ATOM 2196 C C . ARG A 1 269 ? 6.559 -3.525 8.864 1.00 86.19 269 ARG A C 1
ATOM 2198 O O . ARG A 1 269 ? 5.601 -4.294 8.826 1.00 86.19 269 ARG A O 1
ATOM 2205 N N . ALA A 1 270 ? 6.990 -2.965 9.993 1.00 87.00 270 ALA A N 1
ATOM 2206 C CA . ALA A 1 270 ? 6.351 -3.206 11.285 1.00 87.00 270 ALA A CA 1
ATOM 2207 C C . ALA A 1 270 ? 4.873 -2.792 11.251 1.00 87.00 270 ALA A C 1
ATOM 2209 O O . ALA A 1 270 ? 3.996 -3.598 11.550 1.00 87.00 270 ALA A O 1
ATOM 2210 N N . LYS A 1 271 ? 4.588 -1.581 10.758 1.00 89.56 271 LYS A N 1
ATOM 2211 C CA . LYS A 1 271 ? 3.218 -1.075 10.590 1.00 89.56 271 LYS A CA 1
ATOM 2212 C C . LYS A 1 271 ? 2.400 -1.926 9.615 1.00 89.56 271 LYS A C 1
ATOM 2214 O O . LYS A 1 271 ? 1.214 -2.145 9.833 1.00 89.56 271 LYS A O 1
ATOM 2219 N N . PHE A 1 272 ? 3.022 -2.419 8.545 1.00 89.94 272 PHE A N 1
ATOM 2220 C CA . PHE A 1 272 ? 2.385 -3.269 7.538 1.00 89.94 272 PHE A CA 1
ATOM 2221 C C . PHE A 1 272 ? 1.942 -4.617 8.118 1.00 89.94 272 PHE A C 1
ATOM 2223 O O . PHE A 1 272 ? 0.829 -5.078 7.855 1.00 89.94 272 PHE A O 1
ATOM 2230 N N . VAL A 1 273 ? 2.796 -5.226 8.945 1.00 89.31 273 VAL A N 1
ATOM 2231 C CA . VAL A 1 273 ? 2.473 -6.445 9.696 1.00 89.31 273 VAL A CA 1
ATOM 2232 C C . VAL A 1 273 ? 1.380 -6.167 10.725 1.00 89.31 273 VAL A C 1
ATOM 2234 O O . VAL A 1 273 ? 0.370 -6.868 10.722 1.00 89.31 273 VAL A O 1
ATOM 2237 N N . ASP A 1 274 ? 1.532 -5.116 11.533 1.00 88.88 274 ASP A N 1
ATOM 2238 C CA . ASP A 1 274 ? 0.568 -4.737 12.574 1.00 88.88 274 ASP A CA 1
ATOM 2239 C C . ASP A 1 274 ? -0.825 -4.427 12.000 1.00 88.88 274 ASP A C 1
ATOM 2241 O O . ASP A 1 274 ? -1.846 -4.698 12.633 1.00 88.88 274 ASP A O 1
ATOM 2245 N N . ALA A 1 275 ? -0.888 -3.899 10.777 1.00 92.25 275 ALA A N 1
ATOM 2246 C CA . ALA A 1 275 ? -2.136 -3.631 10.067 1.00 92.25 275 ALA A CA 1
ATOM 2247 C C . ALA A 1 275 ? -2.842 -4.891 9.532 1.00 92.25 275 ALA A C 1
ATOM 2249 O O . ALA A 1 275 ? -3.989 -4.806 9.080 1.00 92.25 275 ALA A O 1
ATOM 2250 N N . GLY A 1 276 ? -2.169 -6.047 9.546 1.00 92.81 276 GLY A N 1
ATOM 2251 C CA . GLY A 1 276 ? -2.680 -7.294 8.982 1.00 92.81 276 GLY A CA 1
ATOM 2252 C C . GLY A 1 276 ? -2.741 -7.296 7.450 1.00 92.81 276 GLY A C 1
ATOM 2253 O O . GLY A 1 276 ? -3.529 -8.040 6.876 1.00 92.81 276 GLY A O 1
ATOM 2254 N N . MET A 1 277 ? -1.925 -6.478 6.772 1.00 93.88 277 MET A N 1
ATOM 2255 C CA . MET A 1 277 ? -1.926 -6.345 5.301 1.00 93.88 277 MET A CA 1
ATOM 2256 C C . MET A 1 277 ? -1.518 -7.628 4.567 1.00 93.88 277 MET A C 1
ATOM 2258 O O . MET A 1 277 ? -1.855 -7.840 3.405 1.00 93.88 277 MET A O 1
ATOM 2262 N N . TRP A 1 278 ? -0.788 -8.496 5.250 1.00 90.94 278 TRP A N 1
ATOM 2263 C CA . TRP A 1 278 ? -0.138 -9.654 4.665 1.00 90.94 278 TRP A CA 1
ATOM 2264 C C . TRP A 1 278 ? -1.064 -10.694 4.053 1.00 90.94 278 TRP A C 1
ATOM 2266 O O . TRP A 1 278 ? -0.912 -11.040 2.883 1.00 90.94 278 TRP A O 1
ATOM 2276 N N . LEU A 1 279 ? -2.009 -11.201 4.837 1.00 91.44 279 LEU A N 1
ATOM 2277 C CA . LEU A 1 279 ? -2.887 -12.283 4.404 1.00 91.44 279 LEU A CA 1
ATOM 2278 C C . LEU A 1 279 ? -3.799 -11.868 3.237 1.00 91.44 279 LEU A C 1
ATOM 2280 O O . LEU A 1 279 ? -3.823 -12.590 2.237 1.00 91.44 279 LEU A O 1
ATOM 2284 N N . PRO A 1 280 ? -4.482 -10.706 3.277 1.00 95.75 280 PRO A N 1
ATOM 2285 C CA . PRO A 1 280 ? -5.279 -10.237 2.145 1.00 95.75 280 PRO A CA 1
ATOM 2286 C C . PRO A 1 280 ? -4.460 -10.118 0.857 1.00 95.75 280 PRO A C 1
ATOM 2288 O O . PRO A 1 280 ? -4.915 -10.514 -0.216 1.00 95.75 280 PRO A O 1
ATOM 2291 N N . LEU A 1 281 ? -3.223 -9.623 0.954 1.00 96.50 281 LEU A N 1
ATOM 2292 C CA . LEU A 1 281 ? -2.351 -9.469 -0.207 1.00 96.50 281 LEU A CA 1
ATOM 2293 C C . LEU A 1 281 ? -1.762 -10.788 -0.692 1.00 96.50 281 LEU A C 1
ATOM 2295 O O . LEU A 1 281 ? -1.602 -10.955 -1.895 1.00 96.50 281 LEU A O 1
ATOM 2299 N N . TYR A 1 282 ? -1.517 -11.754 0.191 1.00 94.94 282 TYR A N 1
ATOM 2300 C CA . TYR A 1 282 ? -1.128 -13.103 -0.208 1.00 94.94 282 TYR A CA 1
ATOM 2301 C C . TYR A 1 282 ? -2.256 -13.827 -0.958 1.00 94.94 282 TYR A C 1
ATOM 2303 O O . TYR A 1 282 ? -2.029 -14.409 -2.024 1.00 94.94 282 TYR A O 1
ATOM 2311 N N . ARG A 1 283 ? -3.492 -13.743 -0.445 1.00 95.38 283 ARG A N 1
ATOM 2312 C CA . ARG A 1 283 ? -4.691 -14.252 -1.133 1.00 95.38 283 ARG A CA 1
ATOM 2313 C C . ARG A 1 283 ? -4.854 -13.593 -2.497 1.00 95.38 283 ARG A C 1
ATOM 2315 O O . ARG A 1 283 ? -5.118 -14.266 -3.493 1.00 95.38 283 ARG A O 1
ATOM 2322 N N . PHE A 1 284 ? -4.636 -12.280 -2.563 1.00 97.44 284 PHE A N 1
ATOM 2323 C CA . PHE A 1 284 ? -4.665 -11.549 -3.822 1.00 97.44 284 PHE A CA 1
ATOM 2324 C C . PHE A 1 284 ? -3.570 -12.040 -4.773 1.00 97.44 284 PHE A C 1
ATOM 2326 O O . PHE A 1 284 ? -3.873 -12.386 -5.911 1.00 97.44 284 PHE A O 1
ATOM 2333 N N . ALA A 1 285 ? -2.325 -12.134 -4.305 1.00 97.12 285 ALA A N 1
ATOM 2334 C CA . ALA A 1 285 ? -1.165 -12.536 -5.093 1.00 97.12 285 ALA A CA 1
ATOM 2335 C C . ALA A 1 285 ? -1.351 -13.909 -5.745 1.00 97.12 285 ALA A C 1
ATOM 2337 O O . ALA A 1 285 ? -1.083 -14.071 -6.932 1.00 97.12 285 ALA A O 1
ATOM 2338 N N . THR A 1 286 ? -1.824 -14.884 -4.971 1.00 95.69 286 THR A N 1
ATOM 2339 C CA . THR A 1 286 ? -1.918 -16.291 -5.388 1.00 95.69 286 THR A CA 1
ATOM 2340 C C . THR A 1 286 ? -3.266 -16.649 -6.014 1.00 95.69 286 THR A C 1
ATOM 2342 O O . THR A 1 286 ? -3.384 -17.657 -6.706 1.00 95.69 286 THR A O 1
ATOM 2345 N N . GLY A 1 287 ? -4.310 -15.859 -5.747 1.00 94.38 287 GLY A N 1
ATOM 2346 C CA . GLY A 1 287 ? -5.696 -16.222 -6.047 1.00 94.38 287 GLY A CA 1
ATOM 2347 C C . GLY A 1 287 ? -6.243 -17.363 -5.186 1.00 94.38 287 GLY A C 1
ATOM 2348 O O . GLY A 1 287 ? -7.374 -17.794 -5.410 1.00 94.38 287 GLY A O 1
ATOM 2349 N N . GLY A 1 288 ? -5.464 -17.846 -4.214 1.00 90.81 288 GLY A N 1
ATOM 2350 C CA . GLY A 1 288 ? -5.875 -18.862 -3.257 1.00 90.81 288 GLY A CA 1
ATOM 2351 C C . GLY A 1 288 ? -6.663 -18.255 -2.099 1.00 90.81 288 GLY A C 1
ATOM 2352 O O . GLY A 1 288 ? -6.285 -17.226 -1.544 1.00 90.81 288 GLY A O 1
ATOM 2353 N N . MET A 1 289 ? -7.750 -18.919 -1.707 1.00 85.31 289 MET A N 1
ATOM 2354 C CA . MET A 1 289 ? -8.492 -18.600 -0.485 1.00 85.31 289 MET A CA 1
ATOM 2355 C C . MET A 1 289 ? -7.937 -19.461 0.652 1.00 85.31 289 MET A C 1
ATOM 2357 O O . MET A 1 289 ? -8.458 -20.538 0.915 1.00 85.31 289 MET A O 1
ATOM 2361 N N . VAL A 1 290 ? -6.849 -19.000 1.264 1.00 87.75 290 VAL A N 1
ATOM 2362 C CA . VAL A 1 290 ? -6.217 -19.626 2.438 1.00 87.75 290 VAL A CA 1
ATOM 2363 C C . VAL A 1 290 ? -6.776 -18.958 3.689 1.00 87.75 290 VAL A C 1
ATOM 2365 O O . VAL A 1 290 ? -6.798 -17.728 3.739 1.00 87.75 290 VAL A O 1
ATOM 2368 N N . ASP A 1 291 ? -7.266 -19.704 4.677 1.00 88.31 291 ASP A N 1
ATOM 2369 C CA . ASP A 1 291 ? -7.772 -19.110 5.924 1.00 88.31 291 ASP A CA 1
ATOM 2370 C C . ASP A 1 291 ? -6.637 -18.648 6.868 1.00 88.31 291 ASP A C 1
ATOM 2372 O O . ASP A 1 291 ? -5.454 -18.783 6.562 1.00 88.31 291 ASP A O 1
ATOM 2376 N N . GLU A 1 292 ? -6.981 -17.996 7.982 1.00 83.31 292 GLU A N 1
ATOM 2377 C CA . GLU A 1 292 ? -5.978 -17.492 8.938 1.00 83.31 292 GLU A CA 1
ATOM 2378 C C . GLU A 1 292 ? -5.185 -18.620 9.618 1.00 83.31 292 GLU A C 1
ATOM 2380 O O . GLU A 1 292 ? -4.011 -18.428 9.949 1.00 83.31 292 GLU A O 1
ATOM 2385 N N . GLU A 1 293 ? -5.808 -19.787 9.810 1.00 84.00 293 GLU A N 1
ATOM 2386 C CA . GLU A 1 293 ? -5.188 -20.946 10.456 1.00 84.00 293 GLU A CA 1
ATOM 2387 C C . GLU A 1 293 ? -4.177 -21.612 9.513 1.00 84.00 293 GLU A C 1
ATOM 2389 O O . GLU A 1 293 ? -3.048 -21.896 9.915 1.00 84.00 293 GLU A O 1
ATOM 2394 N N . GLU A 1 294 ? -4.552 -21.807 8.247 1.00 81.69 294 GLU A N 1
ATOM 2395 C CA . GLU A 1 294 ? -3.720 -22.395 7.196 1.00 81.69 294 GLU A CA 1
ATOM 2396 C C . GLU A 1 294 ? -2.554 -21.478 6.808 1.00 81.69 294 GLU A C 1
ATOM 2398 O O . GLU A 1 294 ? -1.455 -21.959 6.534 1.00 81.69 294 GLU A O 1
ATOM 2403 N N . PHE A 1 295 ? -2.754 -20.158 6.842 1.00 79.38 295 PHE A N 1
ATOM 2404 C CA . PHE A 1 295 ? -1.684 -19.198 6.569 1.00 79.38 295 PHE A CA 1
ATOM 2405 C C . PHE A 1 295 ? -0.601 -19.178 7.658 1.00 79.38 295 PHE A C 1
ATOM 2407 O O . PHE A 1 295 ? 0.497 -18.678 7.423 1.00 79.38 295 PHE A O 1
ATOM 2414 N N . GLY A 1 296 ? -0.885 -19.726 8.845 1.00 69.31 296 GLY A N 1
ATOM 2415 C CA . GLY A 1 296 ? 0.099 -19.843 9.916 1.00 69.31 296 GLY A CA 1
ATOM 2416 C C . GLY A 1 296 ? 0.535 -18.488 10.472 1.00 69.31 296 GLY A C 1
ATOM 2417 O O . GLY A 1 296 ? 1.732 -18.249 10.647 1.00 69.31 296 GLY A O 1
ATOM 2418 N N . PHE A 1 297 ? -0.424 -17.595 10.750 1.00 56.47 297 PHE A N 1
ATOM 2419 C CA . PHE A 1 297 ? -0.159 -16.300 11.387 1.00 56.47 297 PHE A CA 1
ATOM 2420 C C . PHE A 1 297 ? 0.677 -16.501 12.673 1.00 56.47 297 PHE A C 1
ATOM 2422 O O . PHE A 1 297 ? 0.166 -16.967 13.690 1.00 56.47 297 PHE A O 1
ATOM 2429 N N . GLY A 1 298 ? 1.978 -16.179 12.619 1.00 51.19 298 GLY A N 1
ATOM 2430 C CA . GLY A 1 298 ? 2.911 -16.296 13.752 1.00 51.19 298 GLY A CA 1
ATOM 2431 C C . GLY A 1 298 ? 4.042 -17.329 13.628 1.00 51.19 298 GLY A C 1
ATOM 2432 O O . GLY A 1 298 ? 4.761 -17.531 14.606 1.00 51.19 298 GLY A O 1
ATOM 2433 N N . GLY A 1 299 ? 4.240 -17.975 12.473 1.00 50.12 299 GLY A N 1
ATOM 2434 C CA . GLY A 1 299 ? 5.448 -18.777 12.231 1.00 50.12 299 GLY A CA 1
ATOM 2435 C C . GLY A 1 299 ? 6.723 -17.917 12.213 1.00 50.12 299 GLY A C 1
ATOM 2436 O O . GLY A 1 299 ? 6.738 -16.853 11.596 1.00 50.12 299 GLY A O 1
ATOM 2437 N N . GLU A 1 300 ? 7.805 -18.378 12.858 1.00 53.19 300 GLU A N 1
ATOM 2438 C CA . GLU A 1 300 ? 9.121 -17.697 12.899 1.00 53.19 300 GLU A CA 1
ATOM 2439 C C . GLU A 1 300 ? 9.670 -17.340 11.498 1.00 53.19 300 GLU A C 1
ATOM 2441 O O . GLU A 1 300 ? 10.422 -16.380 11.355 1.00 53.19 300 GLU A O 1
ATOM 2446 N N . GLU A 1 301 ? 9.225 -18.032 10.449 1.00 51.69 301 GLU A N 1
ATOM 2447 C CA . GLU A 1 301 ? 9.591 -17.788 9.046 1.00 51.69 301 GLU A CA 1
ATOM 2448 C C . GLU A 1 301 ? 9.087 -16.420 8.520 1.00 51.69 301 GLU A C 1
ATOM 2450 O O . GLU A 1 301 ? 9.748 -15.772 7.712 1.00 51.69 301 GLU A O 1
ATOM 2455 N N . MET A 1 302 ? 7.982 -15.882 9.061 1.00 51.88 302 MET A N 1
ATOM 2456 C CA . MET A 1 302 ? 7.533 -14.505 8.769 1.00 51.88 302 MET A CA 1
ATOM 2457 C C . MET A 1 302 ? 8.443 -13.433 9.395 1.00 51.88 302 MET A C 1
ATOM 2459 O O . MET A 1 302 ? 8.474 -12.281 8.947 1.00 51.88 302 MET A O 1
ATOM 2463 N N . VAL A 1 303 ? 9.192 -13.793 10.443 1.00 49.69 303 VAL A N 1
ATOM 2464 C CA . VAL A 1 303 ? 10.147 -12.901 11.117 1.00 49.69 303 VAL A CA 1
ATOM 2465 C C . VAL A 1 303 ? 11.456 -12.806 10.323 1.00 49.69 303 VAL A C 1
ATOM 2467 O O . VAL A 1 303 ? 12.112 -11.762 10.378 1.00 49.69 303 VAL A O 1
ATOM 2470 N N . GLU A 1 304 ? 11.779 -13.817 9.504 1.00 52.50 304 GLU A N 1
ATOM 2471 C CA . GLU A 1 304 ? 13.048 -13.982 8.767 1.00 52.50 304 GLU A CA 1
ATOM 2472 C C . GLU A 1 304 ? 13.305 -12.935 7.665 1.00 52.50 304 GLU A C 1
ATOM 2474 O O . GLU A 1 304 ? 14.420 -12.750 7.179 1.00 52.50 304 GLU A O 1
ATOM 2479 N N . TRP A 1 305 ? 12.311 -12.105 7.374 1.00 53.38 305 TRP A N 1
ATOM 2480 C CA . TRP A 1 305 ? 12.487 -10.824 6.686 1.00 53.38 305 TRP A CA 1
ATOM 2481 C C . TRP A 1 305 ? 13.499 -9.873 7.363 1.00 53.38 305 TRP A C 1
ATOM 2483 O O . TRP A 1 305 ? 13.877 -8.860 6.778 1.00 53.38 305 TRP A O 1
ATOM 2493 N N . SER A 1 306 ? 13.921 -10.144 8.604 1.00 42.50 306 SER A N 1
ATOM 2494 C CA . SER A 1 306 ? 14.992 -9.420 9.307 1.00 42.50 306 SER A CA 1
ATOM 2495 C C . SER A 1 306 ? 16.395 -9.674 8.735 1.00 42.50 306 SER A C 1
ATOM 2497 O O . SER A 1 306 ? 17.277 -8.846 8.938 1.00 42.50 306 SER A O 1
ATOM 2499 N N . GLY A 1 307 ? 16.617 -10.763 7.988 1.00 45.56 307 GLY A N 1
ATOM 2500 C CA . GLY A 1 307 ? 17.944 -11.120 7.464 1.00 45.56 307 GLY A CA 1
ATOM 2501 C C . GLY A 1 307 ? 18.371 -10.387 6.186 1.00 45.56 307 GLY A C 1
ATOM 2502 O O . GLY A 1 307 ? 19.522 -10.495 5.774 1.00 45.56 307 GLY A O 1
ATOM 2503 N N . VAL A 1 308 ? 17.466 -9.648 5.537 1.00 48.44 308 VAL A N 1
ATOM 2504 C CA . VAL A 1 308 ? 17.670 -9.148 4.162 1.00 48.44 308 VAL A CA 1
ATOM 2505 C C . VAL A 1 308 ? 18.361 -7.782 4.100 1.00 48.44 308 VAL A C 1
ATOM 2507 O O . VAL A 1 308 ? 19.010 -7.486 3.103 1.00 48.44 308 VAL A O 1
ATOM 2510 N N . VAL A 1 309 ? 18.279 -6.970 5.156 1.00 44.44 309 VAL A N 1
ATOM 2511 C CA . VAL A 1 309 ? 18.859 -5.609 5.169 1.00 44.44 309 VAL A CA 1
ATOM 2512 C C . VAL A 1 309 ? 20.239 -5.573 5.858 1.00 44.44 309 VAL A C 1
ATOM 2514 O O . VAL A 1 309 ? 20.984 -4.615 5.715 1.00 44.44 309 VAL A O 1
ATOM 2517 N N . GLY A 1 310 ? 20.646 -6.657 6.535 1.00 38.25 310 GLY A N 1
ATOM 2518 C CA . GLY A 1 310 ? 21.923 -6.760 7.264 1.00 38.25 310 GLY A CA 1
ATOM 2519 C C . GLY A 1 310 ? 23.084 -7.419 6.503 1.00 38.25 310 GLY A C 1
ATOM 2520 O O . GLY A 1 310 ? 24.067 -7.821 7.121 1.00 38.25 310 GLY A O 1
ATOM 2521 N N . GLY A 1 311 ? 22.985 -7.581 5.182 1.00 36.41 311 GLY A N 1
ATOM 2522 C CA . GLY A 1 311 ? 23.992 -8.250 4.348 1.00 36.41 311 GLY A CA 1
ATOM 2523 C C . GLY A 1 311 ? 25.165 -7.362 3.923 1.00 36.41 311 GLY A C 1
ATOM 2524 O O . GLY A 1 311 ? 25.551 -7.399 2.760 1.00 36.41 311 GLY A O 1
ATOM 2525 N N . GLY A 1 312 ? 25.704 -6.545 4.830 1.00 36.09 312 GLY A N 1
ATOM 2526 C CA . GLY A 1 312 ? 26.962 -5.823 4.635 1.00 36.09 312 GLY A CA 1
ATOM 2527 C C . GLY A 1 312 ? 28.088 -6.509 5.406 1.00 36.09 312 GLY A C 1
ATOM 2528 O O . GLY A 1 312 ? 28.209 -6.325 6.614 1.00 36.09 312 GLY A O 1
ATOM 2529 N N . SER A 1 313 ? 28.901 -7.316 4.722 1.00 33.97 313 SER A N 1
ATOM 2530 C CA . SER A 1 313 ? 30.259 -7.684 5.157 1.00 33.97 313 SER A CA 1
ATOM 2531 C C . SER A 1 313 ? 31.270 -7.119 4.177 1.00 33.97 313 SER A C 1
ATOM 2533 O O . SER A 1 313 ? 30.993 -7.203 2.960 1.00 33.97 313 SER A O 1
#

Organism: Sphaerulina musiva (strain SO2202) (NCBI:txid692275)

Secondary structure (DSSP, 8-state):
-----------------------PPPP---PPP-------------------------------------TTS-TTHHHHHHHHHHHHHHH----TT-SSTT-SHHHHHHH-HHHHHHHH-TT--HHHHHHHHHHHHHHHHHHHHHHHHHHHTT-S---TT-HHHHHHHHHHHHHHHHHHHHHHHHHHHHHHHHHGGGTTS-----------HHHHHHHHHHHHHHHHHHHHIIIIIHHHHHHHHHHTT---TT---TT-GGGHHHHHHHHHHHTT-HHHHHHHHH-----TTTTTTT-GGGTGGGGSS----

Sequence (313 aa):
MATTTTTTTLHNVDLRNHHLEKDPCIINTVSFHSDDNSSSDVDDESQLQKHHHEKPKSEHYELITHHHHDHDYHPLRTQITSQTHDFILTHWSFSSSSFSASSSATSYLKTDLPGLASKIFPSALDDRIHLLARLFSVVFLLGEEIDAIVRCDYHENENDDERDERDDEERDEREGVRKEIIQFLKGAFNGVDGRRRNLDREEEECEEEEEFPLVWMLNHVLDEMASHAYLLVMGEVQEAIWRFLGIAGSQRRGEKNDDDDDDALLRFRAKFVDAGMWLPLYRFATGGMVDEEEFGFGGEEMVEWSGVVGGGS

Foldseek 3Di:
DDDDDDDDDDDDDDDDDDDDDDDDDDDDDDDDDDDDDDDDDDDDDDDDDDDDDDDPDPPPPPPPPPPDPCQLFAPCLVVLLVVLLCVCVVLDDLDPPQQFPCSDNVSLNVVSLLRVLRNLQNPFDPLQSSLSSNLSSLLLVLLRSLLRVLVVVPPPDDPPDPPDPVVVVNLVVSLVVLVVVLVVLVVVLVVVVVVVVCVVDDDDPPPDDPVDSSSVSNSVSLVSLCVQPVCLSVPPQVQLSSQLSSCRNPDDPPPPPVDPPVCSVVSSVVSSVVSVNRPSVNCSRNVDPADPVRVPSDPCVSVCVVVPSPPDD

Radius of gyration: 27.53 Å; chains: 1; bounding box: 117×66×73 Å

pLDDT: mean 70.09, std 22.88, range [31.22, 98.38]